Protein AF-0000000074146971 (afdb_homodimer)

InterPro domains:
  IPR018794 Uncharacterised protein family UPF0538 [PF10209] (4-122)
  IPR018794 Uncharacterised protein family UPF0538 [PTHR18444] (2-122)

Radius of gyration: 22.57 Å; Cα contacts (8 Å, |Δi|>4): 444; chains: 2; bounding box: 28×59×54 Å

Structure (mmCIF, N/CA/C/O backbone):
data_AF-0000000074146971-model_v1
#
loop_
_entity.id
_entity.type
_entity.pdbx_description
1 polymer 'Eukaryotic protein'
#
loop_
_atom_site.group_PDB
_atom_site.id
_atom_site.type_symbol
_atom_site.label_atom_id
_atom_site.label_alt_id
_atom_site.label_comp_id
_atom_site.label_asym_id
_atom_site.label_entity_id
_atom_site.label_seq_id
_atom_site.pdbx_PDB_ins_code
_atom_site.Cartn_x
_atom_site.Cartn_y
_atom_site.Cartn_z
_atom_site.occupancy
_atom_site.B_iso_or_equiv
_atom_site.auth_seq_id
_atom_site.auth_comp_id
_atom_site.auth_asym_id
_atom_site.auth_atom_id
_atom_site.pdbx_PDB_model_num
ATOM 1 N N . MET A 1 1 ? -3.676 22.703 -6.586 1 90.38 1 MET A N 1
ATOM 2 C CA . MET A 1 1 ? -4.055 22.812 -5.18 1 90.38 1 MET A CA 1
ATOM 3 C C . MET A 1 1 ? -4.543 21.484 -4.637 1 90.38 1 MET A C 1
ATOM 5 O O . MET A 1 1 ? -5.172 20.703 -5.355 1 90.38 1 MET A O 1
ATOM 9 N N . ALA A 1 2 ? -4.051 21.234 -3.574 1 92.19 2 ALA A N 1
ATOM 10 C CA . ALA A 1 2 ? -4.344 19.906 -3.035 1 92.19 2 ALA A CA 1
ATOM 11 C C . ALA A 1 2 ? -5.016 20 -1.669 1 92.19 2 ALA A C 1
ATOM 13 O O . ALA A 1 2 ? -4.949 21.047 -1.013 1 92.19 2 ALA A O 1
ATOM 14 N N . THR A 1 3 ? -5.867 19.031 -1.328 1 94.5 3 THR A N 1
ATOM 15 C CA . THR A 1 3 ? -6.379 18.812 0.021 1 94.5 3 THR A CA 1
ATOM 16 C C . THR A 1 3 ? -5.48 17.844 0.794 1 94.5 3 THR A C 1
ATOM 18 O O . THR A 1 3 ? -5.109 16.797 0.281 1 94.5 3 THR A O 1
ATOM 21 N N . LEU A 1 4 ? -5.062 18.312 1.922 1 95.56 4 LEU A N 1
ATOM 22 C CA . LEU A 1 4 ? -4.227 17.484 2.779 1 95.56 4 LEU A CA 1
ATOM 23 C C . LEU A 1 4 ? -4.91 17.234 4.117 1 95.56 4 LEU A C 1
ATOM 25 O O . LEU A 1 4 ? -5.59 18.109 4.652 1 95.56 4 LEU A O 1
ATOM 29 N N . THR A 1 5 ? -4.801 16.062 4.672 1 94.12 5 THR A N 1
ATOM 30 C CA . THR A 1 5 ? -5.203 15.727 6.035 1 94.12 5 THR A CA 1
ATOM 31 C C . THR A 1 5 ? -3.98 15.461 6.91 1 94.12 5 THR A C 1
ATOM 33 O O . THR A 1 5 ? -3.117 14.656 6.551 1 94.12 5 THR A O 1
ATOM 36 N N . VAL A 1 6 ? -3.9 16.234 7.949 1 96.81 6 VAL A N 1
ATOM 37 C CA . VAL A 1 6 ? -2.795 16.047 8.883 1 96.81 6 VAL A CA 1
ATOM 38 C C . VAL A 1 6 ? -3.324 15.539 10.227 1 96.81 6 VAL A C 1
ATOM 40 O O . VAL A 1 6 ? -4.102 16.234 10.891 1 96.81 6 VAL A O 1
ATOM 43 N N . ARG A 1 7 ? -2.842 14.367 10.625 1 96.25 7 ARG A N 1
ATOM 44 C CA . ARG A 1 7 ? -3.16 13.797 11.93 1 96.25 7 ARG A CA 1
ATOM 45 C C . ARG A 1 7 ? -2.164 14.266 12.992 1 96.25 7 ARG A C 1
ATOM 47 O O . ARG A 1 7 ? -0.987 13.898 12.945 1 96.25 7 ARG A O 1
ATOM 54 N N . VAL A 1 8 ? -2.723 15.055 13.844 1 97.75 8 VAL A N 1
ATOM 55 C CA . VAL A 1 8 ? -1.883 15.531 14.938 1 97.75 8 VAL A CA 1
ATOM 56 C C . VAL A 1 8 ? -1.924 14.531 16.094 1 97.75 8 VAL A C 1
ATOM 58 O O . VAL A 1 8 ? -2.982 14.289 16.672 1 97.75 8 VAL A O 1
ATOM 61 N N . ILE A 1 9 ? -0.723 14 16.406 1 95.94 9 ILE A N 1
ATOM 62 C CA . ILE A 1 9 ? -0.667 12.898 17.359 1 95.94 9 ILE A CA 1
ATOM 63 C C . ILE A 1 9 ? -0.171 13.414 18.719 1 95.94 9 ILE A C 1
ATOM 65 O O . ILE A 1 9 ? 0.926 13.977 18.812 1 95.94 9 ILE A O 1
ATOM 69 N N . ARG A 1 10 ? -1.058 13.211 19.672 1 95.44 10 ARG A N 1
ATOM 70 C CA . ARG A 1 10 ? -0.742 13.633 21.031 1 95.44 10 ARG A CA 1
ATOM 71 C C . ARG A 1 10 ? -0.087 12.5 21.812 1 95.44 10 ARG A C 1
ATOM 73 O O . ARG A 1 10 ? 0.809 12.742 22.625 1 95.44 10 ARG A O 1
ATOM 80 N N . ASN A 1 11 ? -0.598 11.383 21.625 1 90.75 11 ASN A N 1
ATOM 81 C CA . ASN A 1 11 ? -0.146 10.219 22.375 1 90.75 11 ASN A CA 1
ATOM 82 C C . ASN A 1 11 ? -0.188 8.953 21.531 1 90.75 11 ASN A C 1
ATOM 84 O O . ASN A 1 11 ? -1.252 8.555 21.062 1 90.75 11 ASN A O 1
ATOM 88 N N . PHE A 1 12 ? 1.007 8.344 21.469 1 90.19 12 PHE A N 1
ATOM 89 C CA . PHE A 1 12 ? 1.12 7.16 20.625 1 90.19 12 PHE A CA 1
ATOM 90 C C . PHE A 1 12 ? 0.522 5.941 21.312 1 90.19 12 PHE A C 1
ATOM 92 O O . PHE A 1 12 ? -0.245 5.191 20.703 1 90.19 12 PHE A O 1
ATOM 99 N N . GLU A 1 13 ? 0.845 5.824 22.547 1 84.75 13 GLU A N 1
ATOM 100 C CA . GLU A 1 13 ? 0.437 4.637 23.297 1 84.75 13 GLU A CA 1
ATOM 101 C C . GLU A 1 13 ? -1.081 4.566 23.438 1 84.75 13 GLU A C 1
ATOM 103 O O . GLU A 1 13 ? -1.665 3.48 23.359 1 84.75 13 GLU A O 1
ATOM 108 N N . TYR A 1 14 ? -1.671 5.734 23.547 1 87.06 14 TYR A N 1
ATOM 109 C CA . TYR A 1 14 ? -3.111 5.777 23.766 1 87.06 14 TYR A CA 1
ATOM 110 C C . TYR A 1 14 ? -3.854 6.109 22.484 1 87.06 14 TYR A C 1
ATOM 112 O O . TYR A 1 14 ? -5.086 6.172 22.469 1 87.06 14 TYR A O 1
ATOM 120 N N . ARG A 1 15 ? -3.182 6.41 21.516 1 88.31 15 ARG A N 1
ATOM 121 C CA . ARG A 1 15 ? -3.727 6.691 20.203 1 88.31 15 ARG A CA 1
ATOM 122 C C . ARG A 1 15 ? -4.641 7.91 20.234 1 88.31 15 ARG A C 1
ATOM 124 O O . ARG A 1 15 ? -5.762 7.867 19.719 1 88.31 15 ARG A O 1
ATOM 131 N N . VAL A 1 16 ? -4.121 8.914 20.891 1 91.38 16 VAL A N 1
ATOM 132 C CA . VAL A 1 16 ? -4.875 10.164 20.938 1 91.38 16 VAL A CA 1
ATOM 133 C C . VAL A 1 16 ? -4.398 11.102 19.828 1 91.38 16 VAL A C 1
ATOM 135 O O . VAL A 1 16 ? -3.217 11.445 19.766 1 91.38 16 VAL A O 1
ATOM 138 N N . SER A 1 17 ? -5.312 11.414 18.938 1 94.44 17 SER A N 1
ATOM 139 C CA . SER A 1 17 ? -4.969 12.32 17.859 1 94.44 17 SER A CA 1
ATOM 140 C C . SER A 1 17 ? -6.184 13.117 17.406 1 94.44 17 SER A C 1
ATOM 142 O O . SER A 1 17 ? -7.316 12.82 17.797 1 94.44 17 SER A O 1
ATOM 144 N N . LYS A 1 18 ? -5.922 14.188 16.672 1 95.44 18 LYS A N 1
ATOM 145 C CA . LYS A 1 18 ? -6.938 14.961 15.969 1 95.44 18 LYS A CA 1
ATOM 146 C C . LYS A 1 18 ? -6.48 15.32 14.562 1 95.44 18 LYS A C 1
ATOM 148 O O . LYS A 1 18 ? -5.297 15.594 14.336 1 95.44 18 LYS A O 1
ATOM 153 N N . ASN A 1 19 ? -7.43 15.375 13.688 1 95.38 19 ASN A N 1
ATOM 154 C CA . ASN A 1 19 ? -7.09 15.664 12.297 1 95.38 19 ASN A CA 1
ATOM 155 C C . ASN A 1 19 ? -7.297 17.141 11.969 1 95.38 19 ASN A C 1
ATOM 157 O O . ASN A 1 19 ? -8.273 17.75 12.422 1 95.38 19 ASN A O 1
ATOM 161 N N . LEU A 1 20 ? -6.367 17.672 11.305 1 96.94 20 LEU A N 1
ATOM 162 C CA . LEU A 1 20 ? -6.488 18.953 10.633 1 96.94 20 LEU A CA 1
ATOM 163 C C . LEU A 1 20 ? -6.602 18.766 9.117 1 96.94 20 LEU A C 1
ATOM 165 O O . LEU A 1 20 ? -5.828 18.031 8.523 1 96.94 20 LEU A O 1
ATOM 169 N N . ILE A 1 21 ? -7.629 19.469 8.523 1 96.12 21 ILE A N 1
ATOM 170 C CA . ILE A 1 21 ? -7.793 19.375 7.078 1 96.12 21 ILE A CA 1
ATOM 171 C C . ILE A 1 21 ? -7.449 20.719 6.434 1 96.12 21 ILE A C 1
ATOM 173 O O . ILE A 1 21 ? -7.965 21.766 6.844 1 96.12 21 ILE A O 1
ATOM 177 N N . PHE A 1 22 ? -6.504 20.688 5.512 1 97.19 22 PHE A N 1
ATOM 178 C CA . PHE A 1 22 ? -6.105 21.875 4.766 1 97.19 22 PHE A CA 1
ATOM 179 C C . PHE A 1 22 ? -6.559 21.781 3.314 1 97.19 22 PHE A C 1
ATOM 181 O O . PHE A 1 22 ? -6.254 20.812 2.627 1 97.19 22 PHE A O 1
ATOM 188 N N . HIS A 1 23 ? -7.273 22.812 2.928 1 96.62 23 HIS A N 1
ATOM 189 C CA . HIS A 1 23 ? -7.727 22.875 1.542 1 96.62 23 HIS A CA 1
ATOM 190 C C . HIS A 1 23 ? -6.859 23.812 0.722 1 96.62 23 HIS A C 1
ATOM 192 O O . HIS A 1 23 ? -6.215 24.719 1.276 1 96.62 23 HIS A O 1
ATOM 198 N N . ASN A 1 24 ? -6.773 23.594 -0.552 1 95.56 24 ASN A N 1
ATOM 199 C CA . ASN A 1 24 ? -6.145 24.5 -1.514 1 95.56 24 ASN A CA 1
ATOM 200 C C . ASN A 1 24 ? -4.672 24.734 -1.183 1 95.56 24 ASN A C 1
ATOM 202 O O . ASN A 1 24 ? -4.211 25.875 -1.176 1 95.56 24 ASN A O 1
ATOM 206 N N . VAL A 1 25 ? -4.027 23.719 -0.775 1 97 25 VAL A N 1
ATOM 207 C CA . VAL A 1 25 ? -2.592 23.797 -0.518 1 97 25 VAL A CA 1
ATOM 208 C C . VAL A 1 25 ? -1.825 23.719 -1.835 1 97 25 VAL A C 1
ATOM 210 O O . VAL A 1 25 ? -2.027 22.781 -2.617 1 97 25 VAL A O 1
ATOM 213 N N . ASP A 1 26 ? -1.011 24.719 -2.115 1 97.75 26 ASP A N 1
ATOM 214 C CA . ASP A 1 26 ? -0.129 24.656 -3.277 1 97.75 26 ASP A CA 1
ATOM 215 C C . ASP A 1 26 ? 1.089 23.781 -3 1 97.75 26 ASP A C 1
ATOM 217 O O . ASP A 1 26 ? 2.051 24.219 -2.371 1 97.75 26 ASP A O 1
ATOM 221 N N . LEU A 1 27 ? 1.149 22.609 -3.535 1 95.81 27 LEU A N 1
ATOM 222 C CA . LEU A 1 27 ? 2.18 21.625 -3.225 1 95.81 27 LEU A CA 1
ATOM 223 C C . LEU A 1 27 ? 3.525 22.047 -3.807 1 95.81 27 LEU A C 1
ATOM 225 O O . LEU A 1 27 ? 4.578 21.688 -3.27 1 95.81 27 LEU A O 1
ATOM 229 N N . ALA A 1 28 ? 3.605 22.75 -4.914 1 95.81 28 ALA A N 1
ATOM 230 C CA . ALA A 1 28 ? 4.832 23.125 -5.609 1 95.81 28 ALA A CA 1
ATOM 231 C C . ALA A 1 28 ? 5.578 24.219 -4.848 1 95.81 28 ALA A C 1
ATOM 233 O O . ALA A 1 28 ? 6.805 24.297 -4.906 1 95.81 28 ALA A O 1
ATOM 234 N N . THR A 1 29 ? 4.867 24.969 -4.082 1 97.62 29 THR A N 1
ATOM 235 C CA . THR A 1 29 ? 5.504 26.125 -3.459 1 97.62 29 THR A CA 1
ATOM 236 C C . THR A 1 29 ? 5.5 25.984 -1.938 1 97.62 29 THR A C 1
ATOM 238 O O . THR A 1 29 ? 6.379 26.531 -1.261 1 97.62 29 THR A O 1
ATOM 241 N N . THR A 1 30 ? 4.535 25.328 -1.32 1 97.88 30 THR A N 1
ATOM 242 C CA . THR A 1 30 ? 4.48 25.156 0.129 1 97.88 30 THR A CA 1
ATOM 243 C C . THR A 1 30 ? 5.59 24.234 0.614 1 97.88 30 THR A C 1
ATOM 245 O O . THR A 1 30 ? 5.773 23.141 0.075 1 97.88 30 THR A O 1
ATOM 248 N N . THR A 1 31 ? 6.344 24.688 1.616 1 98.25 31 THR A N 1
ATOM 249 C CA . THR A 1 31 ? 7.438 23.891 2.154 1 98.25 31 THR A CA 1
ATOM 250 C C . THR A 1 31 ? 6.977 23.078 3.367 1 98.25 31 THR A C 1
ATOM 252 O O . THR A 1 31 ? 5.906 23.344 3.922 1 98.25 31 THR A O 1
ATOM 255 N N . VAL A 1 32 ? 7.82 22.125 3.736 1 98.5 32 VAL A N 1
ATOM 256 C CA . VAL A 1 32 ? 7.574 21.312 4.922 1 98.5 32 VAL A CA 1
ATOM 257 C C . VAL A 1 32 ? 7.465 22.203 6.152 1 98.5 32 VAL A C 1
ATOM 259 O O . VAL A 1 32 ? 6.547 22.062 6.961 1 98.5 32 VAL A O 1
ATOM 262 N N . GLY A 1 33 ? 8.367 23.141 6.191 1 98.56 33 GLY A N 1
ATOM 263 C CA . GLY A 1 33 ? 8.32 24.078 7.309 1 98.56 33 GLY A CA 1
ATOM 264 C C . GLY A 1 33 ? 7.039 24.891 7.355 1 98.56 33 GLY A C 1
ATOM 265 O O . GLY A 1 33 ? 6.48 25.109 8.43 1 98.56 33 GLY A O 1
ATOM 266 N N . GLN A 1 34 ? 6.648 25.328 6.234 1 98.56 34 GLN A N 1
ATOM 267 C CA . GLN A 1 34 ? 5.426 26.125 6.176 1 98.56 34 GLN A CA 1
ATOM 268 C C . GLN A 1 34 ? 4.215 25.297 6.602 1 98.56 34 GLN A C 1
ATOM 270 O O . GLN A 1 34 ? 3.307 25.812 7.258 1 98.56 34 GLN A O 1
ATOM 275 N N . LEU A 1 35 ? 4.172 24.031 6.215 1 98.56 35 LEU A N 1
ATOM 276 C CA . LEU A 1 35 ? 3.07 23.172 6.637 1 98.56 35 LEU A CA 1
ATOM 277 C C . LEU A 1 35 ? 3.057 23.016 8.156 1 98.56 35 LEU A C 1
ATOM 279 O O . LEU A 1 35 ? 1.992 23.047 8.773 1 98.56 35 LEU A O 1
ATOM 283 N N . LYS A 1 36 ? 4.18 22.906 8.727 1 98.44 36 LYS A N 1
ATOM 284 C CA . LYS A 1 36 ? 4.25 22.844 10.18 1 98.44 36 LYS A CA 1
ATOM 285 C C . LYS A 1 36 ? 3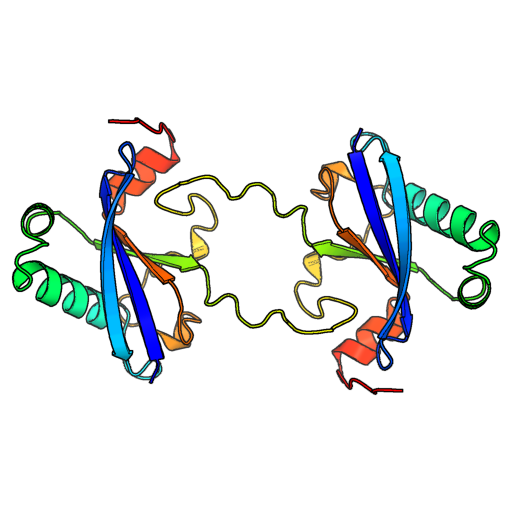.674 24.094 10.812 1 98.44 36 LYS A C 1
ATOM 287 O O . LYS A 1 36 ? 2.92 24.031 11.789 1 98.44 36 LYS A O 1
ATOM 292 N N . GLU A 1 37 ? 4.016 25.188 10.266 1 98.44 3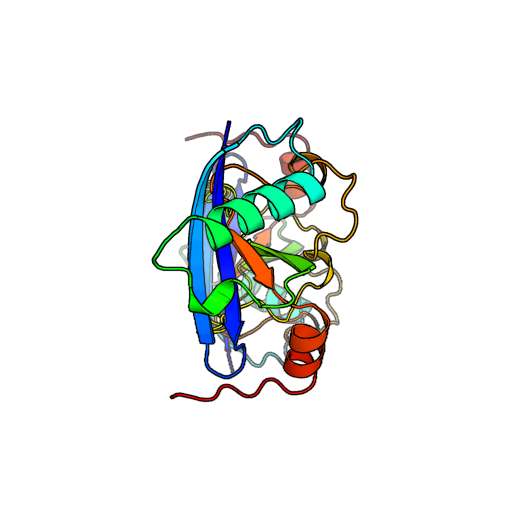7 GLU A N 1
ATOM 293 C CA . GLU A 1 37 ? 3.51 26.469 10.773 1 98.44 37 GLU A CA 1
ATOM 294 C C . GLU A 1 37 ? 1.992 26.547 10.641 1 98.44 37 GLU A C 1
ATOM 296 O O . GLU A 1 37 ? 1.31 27.016 11.547 1 98.44 37 GLU A O 1
ATOM 301 N N . MET A 1 38 ? 1.56 26.109 9.508 1 98.25 38 MET A N 1
ATOM 302 C CA . MET A 1 38 ? 0.115 26.078 9.297 1 98.25 38 MET A CA 1
ATOM 303 C C . MET A 1 38 ? -0.575 25.234 10.359 1 98.25 38 MET A C 1
ATOM 305 O O . MET A 1 38 ? -1.616 25.625 10.891 1 98.25 38 MET A O 1
ATOM 309 N N . CYS A 1 39 ? -0.023 24.125 10.656 1 98.38 39 CYS A N 1
ATOM 310 C CA . CYS A 1 39 ? -0.574 23.266 11.688 1 98.38 39 CYS A CA 1
ATOM 311 C C . CYS A 1 39 ? -0.584 23.969 13.039 1 98.38 39 CYS A C 1
ATOM 313 O O . CYS A 1 39 ? -1.604 23.984 13.734 1 98.38 39 CYS A O 1
ATOM 315 N N . GLN A 1 40 ? 0.497 24.516 13.352 1 98.06 40 GLN A N 1
ATOM 316 C CA . GLN A 1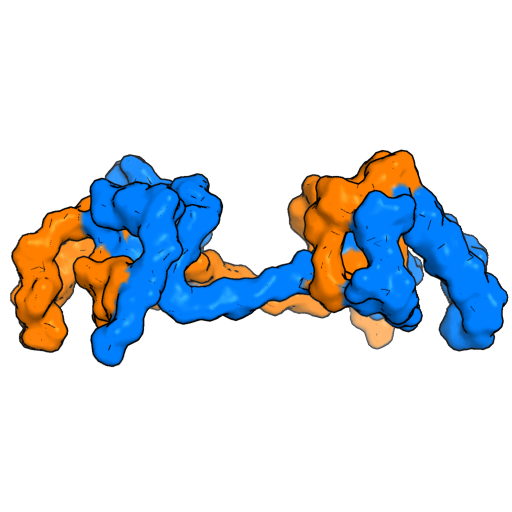 40 ? 0.612 25.188 14.641 1 98.06 40 GLN A CA 1
ATOM 317 C C . GLN A 1 40 ? -0.395 26.328 14.773 1 98.06 40 GLN A C 1
ATOM 319 O O . GLN A 1 40 ? -1.001 26.5 15.828 1 98.06 40 GLN A O 1
ATOM 324 N N . GLU A 1 41 ? -0.48 27.062 13.727 1 98.06 41 GLU A N 1
ATOM 325 C CA . GLU A 1 41 ? -1.445 28.156 13.742 1 98.06 41 GLU A CA 1
ATOM 326 C C . GLU A 1 41 ? -2.861 27.641 13.992 1 98.06 41 GLU A C 1
ATOM 328 O O . GLU A 1 41 ? -3.602 28.219 14.797 1 98.06 41 GLU A O 1
ATOM 333 N N . ARG A 1 42 ? -3.215 26.594 13.305 1 97.62 42 ARG A N 1
ATOM 334 C CA . ARG A 1 42 ? -4.543 26.016 13.469 1 97.62 42 ARG A CA 1
ATOM 335 C C . ARG A 1 42 ? -4.719 25.453 14.875 1 97.62 42 ARG A C 1
ATOM 337 O O . ARG A 1 42 ? -5.785 25.609 15.484 1 97.62 42 ARG A O 1
ATOM 344 N N . ILE A 1 43 ? -3.74 24.875 15.359 1 97.81 43 ILE A N 1
ATOM 345 C CA . ILE A 1 43 ? -3.785 24.297 16.703 1 97.81 43 ILE A CA 1
ATOM 346 C C . ILE A 1 43 ? -4.031 25.391 17.734 1 97.81 43 ILE A C 1
ATOM 348 O O . ILE A 1 43 ? -4.84 25.219 18.656 1 97.81 43 ILE A O 1
ATOM 352 N N . GLN A 1 44 ? -3.396 26.5 17.531 1 97.19 44 GLN A N 1
ATOM 353 C CA . GLN A 1 44 ? -3.527 27.609 18.484 1 97.19 44 GLN A CA 1
ATOM 354 C C . GLN A 1 44 ? -4.902 28.266 18.375 1 97.19 44 GLN A C 1
ATOM 356 O O . GLN A 1 44 ? -5.453 28.719 19.375 1 97.19 44 GLN A O 1
ATOM 361 N N . LYS A 1 45 ? -5.473 28.203 17.219 1 96.38 45 LYS A N 1
ATOM 362 C CA . LYS A 1 45 ? -6.688 28.969 16.969 1 96.38 45 LYS A CA 1
ATOM 363 C C . LYS A 1 45 ? -7.934 28.125 17.203 1 96.38 45 LYS A C 1
ATOM 365 O O . LYS A 1 45 ? -8.969 28.641 17.641 1 96.38 45 LYS A O 1
ATOM 370 N N . GLU A 1 46 ? -7.855 26.891 16.969 1 95.44 46 GLU A N 1
ATOM 371 C CA . GLU A 1 46 ? -9.039 26.031 17 1 95.44 46 GLU A CA 1
ATOM 372 C C . GLU A 1 46 ? -9.367 25.625 18.438 1 95.44 46 GLU A C 1
ATOM 374 O O . GLU A 1 46 ? -8.523 25.062 19.141 1 95.44 46 GLU A O 1
ATOM 379 N N . PRO A 1 47 ? -10.602 25.859 18.797 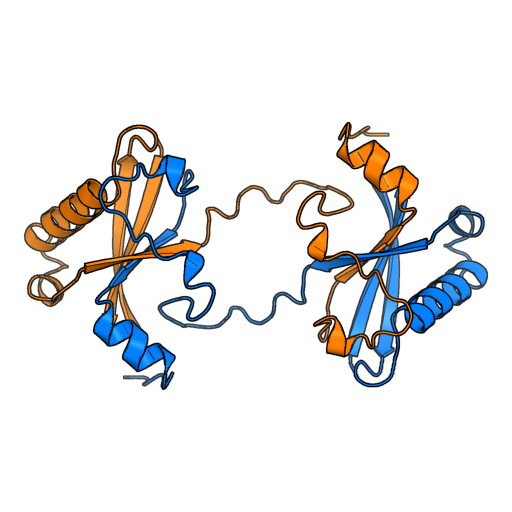1 94.19 47 PRO A N 1
ATOM 380 C CA . PRO A 1 47 ? -11.016 25.547 20.172 1 94.19 47 PRO A CA 1
ATOM 381 C C . PRO A 1 47 ? -10.883 24.062 20.5 1 94.19 47 PRO A C 1
ATOM 383 O O . PRO A 1 47 ? -10.57 23.703 21.641 1 94.19 47 PRO A O 1
ATOM 386 N N . GLY A 1 48 ? -11.062 23.203 19.578 1 93.31 48 GLY A N 1
ATOM 387 C CA . GLY A 1 48 ? -11.008 21.781 19.812 1 93.31 48 GLY A CA 1
ATOM 388 C C . GLY A 1 48 ? -9.586 21.25 19.953 1 93.31 48 GLY A C 1
ATOM 389 O O . GLY A 1 48 ? -9.383 20.078 20.281 1 93.31 48 GLY A O 1
ATOM 390 N N . MET A 1 49 ? -8.648 22.203 19.859 1 95.75 49 MET A N 1
ATOM 391 C CA . MET A 1 49 ? -7.258 21.766 19.859 1 95.75 49 MET A CA 1
ATOM 392 C C . MET A 1 49 ? -6.543 22.219 21.125 1 95.75 49 MET A C 1
ATOM 394 O O . MET A 1 49 ? -5.312 22.297 21.156 1 95.75 49 MET A O 1
ATOM 398 N N . LYS A 1 50 ? -7.223 22.438 22.156 1 95.38 50 LYS A N 1
ATOM 399 C CA . LYS A 1 50 ? -6.652 22.984 23.391 1 95.38 50 LYS A CA 1
ATOM 400 C C . LYS A 1 50 ? -5.598 22.031 23.969 1 95.38 50 LYS A C 1
ATOM 402 O O . LYS A 1 50 ? -4.531 22.469 24.391 1 95.38 50 LYS A O 1
ATOM 407 N N . LEU A 1 51 ? -5.852 20.812 23.938 1 94.25 51 LEU A N 1
ATOM 408 C CA . LEU A 1 51 ? -4.965 19.812 24.531 1 94.25 51 LEU A CA 1
ATOM 409 C C . LEU A 1 51 ? -3.691 19.656 23.703 1 94.25 51 LEU A C 1
ATOM 411 O O . LEU A 1 51 ? -2.719 19.047 24.156 1 94.25 51 LEU A O 1
ATOM 415 N N . TYR A 1 52 ? -3.658 20.297 22.625 1 97.25 52 TYR A N 1
ATOM 416 C CA . TYR A 1 52 ? -2.545 20.094 21.703 1 97.25 52 TYR A CA 1
ATOM 417 C C . TYR A 1 52 ? -1.661 21.328 21.641 1 97.25 52 TYR A C 1
ATOM 419 O O . TYR A 1 52 ? -0.584 21.312 21.047 1 97.25 52 TYR A O 1
ATOM 427 N N . ARG A 1 53 ? -2.053 22.406 22.219 1 96.44 53 ARG A N 1
ATOM 428 C CA . ARG A 1 53 ? -1.434 23.719 22.047 1 96.44 53 ARG A CA 1
ATOM 429 C C . ARG A 1 53 ? -0.012 23.734 22.594 1 96.44 53 ARG A C 1
ATOM 431 O O . ARG A 1 53 ? 0.867 24.406 22.047 1 96.44 53 ARG A O 1
ATOM 438 N N . ASN A 1 54 ? 0.195 22.969 23.609 1 95.38 54 ASN A N 1
ATOM 439 C CA . ASN A 1 54 ? 1.504 23.047 24.25 1 95.38 54 ASN A CA 1
ATOM 440 C C . ASN A 1 54 ? 2.338 21.797 24 1 95.38 54 ASN A C 1
ATOM 442 O O . ASN A 1 54 ? 3.348 21.578 24.656 1 95.38 54 ASN A O 1
ATOM 446 N N . LEU A 1 55 ? 1.999 21.078 23.062 1 96.12 55 LEU A N 1
ATOM 447 C CA . LEU A 1 55 ? 2.77 19.891 22.734 1 96.12 55 LEU A CA 1
ATOM 448 C C . LEU A 1 55 ? 4 20.25 21.906 1 96.12 55 LEU A C 1
ATOM 450 O O . LEU A 1 55 ? 3.949 21.172 21.078 1 96.12 55 LEU A O 1
ATOM 454 N N . PRO A 1 56 ? 5.078 19.578 22.203 1 96.88 56 PRO A N 1
ATOM 455 C CA . PRO A 1 56 ? 6.297 19.828 21.438 1 96.88 56 PRO A CA 1
ATOM 456 C C . PRO A 1 56 ? 6.293 19.125 20.078 1 96.88 56 PRO A C 1
ATOM 458 O O . PRO A 1 56 ? 7.18 18.312 19.797 1 96.88 56 PRO A O 1
ATOM 461 N N . LEU A 1 57 ? 5.449 19.469 19.188 1 97.94 57 LEU A N 1
ATOM 462 C CA . LEU A 1 57 ? 5.344 18.891 17.859 1 97.94 57 LEU A CA 1
ATOM 463 C C . LEU A 1 57 ? 6.438 19.422 16.938 1 97.94 57 LEU A C 1
ATOM 465 O O . LEU A 1 57 ? 6.703 20.625 16.938 1 97.94 57 LEU A O 1
ATOM 469 N N . ASP A 1 58 ? 7.059 18.422 16.219 1 97.88 58 ASP A N 1
ATOM 470 C CA . ASP A 1 58 ? 8.211 18.922 15.477 1 97.88 58 ASP A CA 1
ATOM 471 C C . ASP A 1 58 ? 8.422 18.125 14.188 1 97.88 58 ASP A C 1
ATOM 473 O O . ASP A 1 58 ? 9.32 18.438 13.406 1 97.88 58 ASP A O 1
ATOM 477 N N . THR A 1 59 ? 7.613 17.094 13.93 1 98.06 59 THR A N 1
ATOM 478 C CA . THR A 1 59 ? 7.949 16.188 12.836 1 98.06 59 THR A CA 1
ATOM 479 C C . THR A 1 59 ? 6.703 15.812 12.039 1 98.06 59 THR A C 1
ATOM 481 O O . THR A 1 59 ? 5.648 15.539 12.617 1 98.06 59 THR A O 1
ATOM 484 N N . LEU A 1 60 ? 6.785 15.898 10.727 1 98.06 60 LEU A N 1
ATOM 485 C CA . LEU A 1 60 ? 5.762 15.398 9.82 1 98.06 60 LEU A CA 1
ATOM 486 C C . LEU A 1 60 ? 6.203 14.086 9.172 1 98.06 60 LEU A C 1
ATOM 488 O O . LEU A 1 60 ? 7.379 13.922 8.836 1 98.06 60 LEU A O 1
ATOM 492 N N . LYS A 1 61 ? 5.258 13.172 9.047 1 94.75 61 LYS A N 1
ATOM 493 C CA . LYS A 1 61 ? 5.492 11.898 8.367 1 94.75 61 LYS A CA 1
ATOM 494 C C . LYS A 1 61 ? 4.312 11.523 7.48 1 94.75 61 LYS A C 1
ATOM 496 O O . LYS A 1 61 ? 3.154 11.68 7.875 1 94.75 61 LYS A O 1
ATOM 501 N N . ILE A 1 62 ? 4.629 11.117 6.293 1 91.44 62 ILE A N 1
ATOM 502 C CA . ILE A 1 62 ? 3.557 10.656 5.418 1 91.44 62 ILE A CA 1
ATOM 503 C C . ILE A 1 62 ? 2.936 9.383 5.992 1 91.44 62 ILE A C 1
ATOM 505 O O . ILE A 1 62 ? 3.65 8.492 6.449 1 91.44 62 ILE A O 1
ATOM 509 N N . TYR A 1 63 ? 1.688 9.43 6.223 1 83.56 63 TYR A N 1
ATOM 510 C CA . TYR A 1 63 ? 0.967 8.25 6.688 1 83.56 63 TYR A CA 1
ATOM 511 C C . TYR A 1 63 ? 0.553 7.371 5.516 1 83.56 63 TYR A C 1
ATOM 513 O O . TYR A 1 63 ? 0.919 6.195 5.453 1 83.56 63 TYR A O 1
ATOM 521 N N . VAL A 1 64 ? -0.299 7.895 4.801 1 68.56 64 VAL A N 1
ATOM 522 C CA . VAL A 1 64 ? -0.707 7.18 3.596 1 68.56 64 VAL A CA 1
ATOM 523 C C . VAL A 1 64 ? -0.476 8.062 2.369 1 68.56 64 VAL A C 1
ATOM 525 O O . VAL A 1 64 ? -0.799 9.25 2.381 1 68.56 64 VAL A O 1
ATOM 528 N N . LYS A 1 65 ? 0.492 7.711 1.574 1 54.84 65 LYS A N 1
ATOM 529 C CA . LYS A 1 65 ? 0.574 8.422 0.301 1 54.84 65 LYS A CA 1
ATOM 530 C C . LYS A 1 65 ? -0.724 8.281 -0.49 1 54.84 65 LYS A C 1
ATOM 532 O O . LYS A 1 65 ? -1.383 7.246 -0.434 1 54.84 65 LYS A O 1
ATOM 537 N N . ALA A 1 66 ? -1.407 9.617 -0.485 1 46.97 66 ALA A N 1
ATOM 538 C CA . ALA A 1 66 ? -2.574 9.453 -1.348 1 46.97 66 ALA A CA 1
ATOM 539 C C . ALA A 1 66 ? -2.424 8.234 -2.252 1 46.97 66 ALA A C 1
ATOM 541 O O . ALA A 1 66 ? -1.387 8.062 -2.896 1 46.97 66 ALA A O 1
ATOM 542 N N . GLN A 1 67 ? -2.674 7.191 -1.483 1 44.28 67 GLN A N 1
ATOM 543 C CA . GLN A 1 67 ? -2.623 6.012 -2.34 1 44.28 67 GLN A CA 1
ATOM 544 C C . GLN A 1 67 ? -2.799 6.391 -3.809 1 44.28 67 GLN A C 1
ATOM 546 O O . GLN A 1 67 ? -3.738 7.109 -4.16 1 44.28 67 GLN A O 1
ATOM 551 N N . HIS A 1 68 ? -1.912 7.258 -4.25 1 37.5 68 HIS A N 1
ATOM 552 C CA . HIS A 1 68 ? -2.137 7.078 -5.68 1 37.5 68 HIS A CA 1
ATOM 553 C C . HIS A 1 68 ? -3.131 5.953 -5.945 1 37.5 68 HIS A C 1
ATOM 555 O O . HIS A 1 68 ? -3.254 5.023 -5.145 1 37.5 68 HIS A O 1
ATOM 561 N N . ASN A 1 69 ? -3.967 6.242 -7.09 1 34 69 ASN A N 1
ATOM 562 C CA . ASN A 1 69 ? -4.703 5.305 -7.93 1 34 69 ASN A CA 1
ATOM 563 C C . ASN A 1 69 ? -4.41 3.857 -7.547 1 34 69 ASN A C 1
ATOM 565 O O . ASN A 1 69 ? -3.254 3.494 -7.312 1 34 69 ASN A O 1
ATOM 569 N N . LYS A 1 70 ? -5.434 3.047 -6.926 1 35.88 70 LYS A N 1
ATOM 570 C CA . LYS A 1 70 ? -5.914 1.913 -7.711 1 35.88 70 LYS A CA 1
ATOM 571 C C . LYS A 1 70 ? -5.086 1.73 -8.977 1 35.88 70 LYS A C 1
ATOM 573 O O . LYS A 1 70 ? -5.266 2.465 -9.953 1 35.88 70 LYS A O 1
ATOM 578 N N . THR A 1 71 ? -3.936 2.27 -8.719 1 36.94 71 THR A N 1
ATOM 579 C CA . THR A 1 71 ? -3.34 1.888 -9.992 1 36.94 71 THR A CA 1
ATOM 580 C C . THR A 1 71 ? -4.242 0.908 -10.734 1 36.94 71 THR A C 1
ATOM 582 O O . THR A 1 71 ? -4.535 -0.18 -10.234 1 36.94 71 THR A O 1
ATOM 585 N N . MET A 1 72 ? -5.23 1.531 -11.219 1 38.28 72 MET A N 1
ATOM 586 C CA . MET A 1 72 ? -6.07 0.864 -12.203 1 38.28 72 MET A CA 1
ATOM 587 C C . MET A 1 72 ? -5.516 -0.514 -12.555 1 38.28 72 MET A C 1
ATOM 589 O O . MET A 1 72 ? -4.359 -0.814 -12.25 1 38.28 72 MET A O 1
ATOM 593 N N . ASN A 1 73 ? -6.113 -0.95 -13.594 1 47.09 73 ASN A N 1
ATOM 594 C CA . ASN A 1 73 ? -6.324 -2.232 -14.258 1 47.09 73 ASN A CA 1
ATOM 595 C C . ASN A 1 73 ? -5 -2.908 -14.602 1 47.09 73 ASN A C 1
ATOM 597 O O . ASN A 1 73 ? -4.918 -3.668 -15.57 1 47.09 73 ASN A O 1
ATOM 601 N N . LEU A 1 74 ? -3.848 -2.332 -14.125 1 58.22 74 LEU A N 1
ATOM 602 C CA . LEU A 1 74 ? -2.785 -3.004 -14.867 1 58.22 74 LEU A CA 1
ATOM 603 C C . LEU A 1 74 ? -2.65 -4.457 -14.422 1 58.22 74 LEU A C 1
ATOM 605 O O . LEU A 1 74 ? -2.965 -4.793 -13.281 1 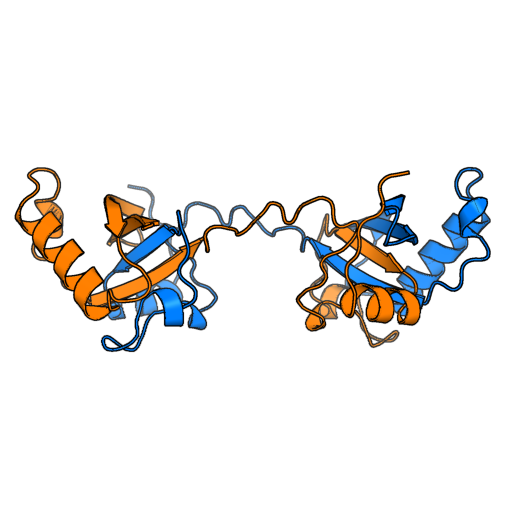58.22 74 LEU A O 1
ATOM 609 N N . ILE A 1 75 ? -2.834 -5.148 -15.219 1 77.94 75 ILE A N 1
ATOM 610 C CA . ILE A 1 75 ? -2.674 -6.594 -15.086 1 77.94 75 ILE A CA 1
ATOM 611 C C . ILE A 1 75 ? -1.423 -6.895 -14.266 1 77.94 75 ILE A C 1
ATOM 613 O O . ILE A 1 75 ? -1.312 -7.969 -13.664 1 77.94 75 ILE A O 1
ATOM 617 N N . ILE A 1 76 ? -0.595 -5.746 -13.961 1 85 76 ILE A N 1
ATOM 618 C CA . ILE A 1 76 ? 0.655 -5.918 -13.227 1 85 76 ILE A CA 1
ATOM 619 C C . ILE A 1 76 ? 1.172 -4.555 -12.766 1 85 76 ILE A C 1
ATOM 621 O O . ILE A 1 76 ? 0.914 -3.535 -13.406 1 85 76 ILE A O 1
ATOM 625 N N . ASN A 1 77 ? 1.784 -4.535 -11.586 1 78 77 ASN A N 1
ATOM 626 C CA . ASN A 1 77 ? 2.484 -3.342 -11.125 1 78 77 ASN A CA 1
ATOM 627 C C . ASN A 1 77 ? 3.732 -3.064 -11.953 1 78 77 ASN A C 1
ATOM 629 O O . ASN A 1 77 ? 4.621 -3.912 -12.047 1 78 77 ASN A O 1
ATOM 633 N N . LEU A 1 78 ? 3.793 -1.971 -12.602 1 79.81 78 LEU A N 1
ATOM 634 C CA . LEU A 1 78 ? 4.91 -1.648 -13.484 1 79.81 78 LEU A CA 1
ATOM 635 C C . LEU A 1 78 ? 6.051 -1.006 -12.703 1 79.81 78 LEU A C 1
ATOM 637 O O . LEU A 1 78 ? 7.141 -0.801 -13.242 1 79.81 78 LEU A O 1
ATOM 641 N N . ASP A 1 79 ? 5.734 -0.754 -11.469 1 75.94 79 ASP A N 1
ATOM 642 C CA . ASP A 1 79 ? 6.75 -0.185 -10.586 1 75.94 79 ASP A CA 1
ATOM 643 C C . ASP A 1 79 ? 7.305 -1.241 -9.633 1 75.94 79 ASP A C 1
ATOM 645 O O . ASP A 1 79 ? 6.914 -2.41 -9.703 1 75.94 79 ASP A O 1
ATOM 649 N N . HIS A 1 80 ? 8.438 -0.92 -8.922 1 78.81 80 HIS A N 1
ATOM 650 C CA . HIS A 1 80 ? 9.008 -1.781 -7.887 1 78.81 80 HIS A CA 1
ATOM 651 C C . HIS A 1 80 ? 9.625 -3.035 -8.5 1 78.81 80 HIS A C 1
ATOM 653 O O . HIS A 1 80 ? 9.297 -4.152 -8.094 1 78.81 80 HIS A O 1
ATOM 659 N N . ASP A 1 81 ? 10.414 -2.896 -9.445 1 86.5 81 ASP A N 1
ATOM 660 C CA . ASP A 1 81 ? 11.086 -4.035 -10.07 1 86.5 81 ASP A CA 1
ATOM 661 C C . ASP A 1 81 ? 11.797 -4.891 -9.023 1 86.5 81 ASP A C 1
ATOM 663 O O . ASP A 1 81 ? 12.141 -6.043 -9.289 1 86.5 81 ASP A O 1
ATOM 667 N N . GLU A 1 82 ? 11.938 -4.289 -7.805 1 86.81 82 GLU A N 1
ATOM 668 C CA . GLU A 1 82 ? 12.578 -5.051 -6.738 1 86.81 82 GLU A CA 1
ATOM 669 C C . GLU A 1 82 ? 11.672 -6.168 -6.23 1 86.81 82 GLU A C 1
ATOM 671 O O . GLU A 1 82 ? 12.117 -7.059 -5.508 1 86.81 82 GLU A O 1
ATOM 676 N N . TRP A 1 83 ? 10.375 -6.137 -6.652 1 88.31 83 TRP A N 1
ATOM 677 C CA . TRP A 1 83 ? 9.43 -7.176 -6.27 1 88.31 83 TRP A CA 1
ATOM 678 C C . TRP A 1 83 ? 9.531 -8.375 -7.203 1 88.31 83 TRP A C 1
ATOM 680 O O . TRP A 1 83 ? 8.875 -9.398 -6.984 1 88.31 83 TRP A O 1
ATOM 690 N N . ILE A 1 84 ? 10.352 -8.32 -8.273 1 95 84 ILE A N 1
ATOM 691 C CA . ILE A 1 84 ? 10.609 -9.461 -9.141 1 95 84 ILE A CA 1
ATOM 692 C C . ILE A 1 84 ? 11.469 -10.484 -8.406 1 95 84 ILE A C 1
ATOM 694 O O . ILE A 1 84 ? 12.477 -10.141 -7.793 1 95 84 ILE A O 1
ATOM 698 N N . LEU A 1 85 ? 10.969 -11.68 -8.398 1 96.31 85 LEU A N 1
ATOM 699 C CA . LEU A 1 85 ? 11.711 -12.766 -7.789 1 96.31 85 LEU A CA 1
ATOM 700 C C . LEU A 1 85 ? 12.781 -13.305 -8.742 1 96.31 85 LEU A C 1
ATOM 702 O O . LEU A 1 85 ? 12.484 -14.141 -9.602 1 96.31 85 LEU A O 1
ATOM 706 N N . SER A 1 86 ? 14.07 -13.031 -8.516 1 92.75 86 SER A N 1
ATOM 707 C CA . SER A 1 86 ? 15.102 -13.188 -9.531 1 92.75 86 SER A CA 1
ATOM 708 C C . SER A 1 86 ? 15.898 -14.477 -9.32 1 92.75 86 SER A C 1
ATOM 710 O O . SER A 1 86 ? 16.531 -14.977 -10.25 1 92.75 86 SER A O 1
ATOM 712 N N . ASP A 1 87 ? 15.859 -14.977 -8.094 1 96.44 87 ASP A N 1
ATOM 713 C CA . ASP A 1 87 ? 16.672 -16.156 -7.824 1 96.44 87 ASP A CA 1
ATOM 714 C C . ASP A 1 87 ? 15.789 -17.375 -7.547 1 96.44 87 ASP A C 1
ATOM 716 O O . ASP A 1 87 ? 15.102 -17.422 -6.523 1 96.44 87 ASP A O 1
ATOM 720 N N . ASP A 1 88 ? 15.914 -18.391 -8.43 1 97.19 88 ASP A N 1
ATOM 721 C CA . ASP A 1 88 ? 15.086 -19.594 -8.352 1 97.19 88 ASP A CA 1
ATOM 722 C C . ASP A 1 88 ? 15.391 -20.406 -7.086 1 97.19 88 ASP A C 1
ATOM 724 O O . ASP A 1 88 ? 14.602 -21.25 -6.676 1 97.19 88 ASP A O 1
ATOM 728 N N . LYS A 1 89 ? 16.562 -20.125 -6.469 1 97.56 89 LYS A N 1
ATOM 729 C CA . LYS A 1 89 ? 16.984 -20.906 -5.309 1 97.56 89 LYS A CA 1
ATOM 730 C C . LYS A 1 89 ? 16.422 -20.312 -4.016 1 97.56 89 LYS A C 1
ATOM 732 O O . LYS A 1 89 ? 16.422 -20.984 -2.979 1 97.56 89 LYS A O 1
ATOM 737 N N . ASP A 1 90 ? 15.961 -19.078 -4.023 1 96.75 90 ASP A N 1
ATOM 738 C CA . ASP A 1 90 ? 15.422 -18.438 -2.83 1 96.75 90 ASP A CA 1
ATOM 739 C C . ASP A 1 90 ? 14.102 -19.078 -2.414 1 96.75 90 ASP A C 1
ATOM 741 O O . ASP A 1 90 ? 13.289 -19.438 -3.264 1 96.75 90 ASP A O 1
ATOM 745 N N . THR A 1 91 ? 13.938 -19.203 -1.087 1 97.56 91 THR A N 1
ATOM 746 C CA . THR A 1 91 ? 12.633 -19.625 -0.589 1 97.56 91 THR A CA 1
ATOM 747 C C . THR A 1 91 ? 11.633 -18.469 -0.668 1 97.56 91 THR A C 1
ATOM 749 O O . THR A 1 91 ? 12.023 -17.312 -0.737 1 97.56 91 THR A O 1
ATOM 752 N N . LEU A 1 92 ? 10.352 -18.844 -0.644 1 97 92 LEU A N 1
ATOM 753 C CA . LEU A 1 92 ? 9.305 -17.828 -0.709 1 97 92 LEU A CA 1
ATOM 754 C C . LEU A 1 92 ? 9.328 -16.938 0.532 1 97 92 LEU A C 1
ATOM 756 O O . LEU A 1 92 ? 9.094 -15.734 0.443 1 97 92 LEU A O 1
ATOM 760 N N . ALA A 1 93 ? 9.641 -17.531 1.717 1 93.38 93 ALA A N 1
ATOM 761 C CA . ALA A 1 93 ? 9.781 -16.75 2.949 1 93.38 93 ALA A CA 1
ATOM 762 C C . ALA A 1 93 ? 10.922 -15.742 2.838 1 93.38 93 ALA A C 1
ATOM 764 O O . ALA A 1 93 ? 10.797 -14.602 3.287 1 93.38 93 ALA A O 1
ATOM 765 N N . PHE A 1 94 ? 12.008 -16.172 2.207 1 92.94 94 PHE A N 1
ATOM 766 C CA . PHE A 1 94 ? 13.148 -15.289 2.006 1 92.94 94 PHE A CA 1
ATOM 767 C C . PHE A 1 94 ? 12.758 -14.086 1.156 1 92.94 94 PHE A C 1
ATOM 769 O O . PHE A 1 94 ? 13.273 -12.984 1.357 1 92.94 94 PHE A O 1
ATOM 776 N N . CYS A 1 95 ? 11.82 -14.289 0.266 1 93.25 95 CYS A N 1
ATOM 777 C CA . CYS A 1 95 ? 11.359 -13.234 -0.636 1 93.25 95 CYS A CA 1
ATOM 778 C C . CYS A 1 95 ? 10.234 -12.422 0 1 93.25 95 CYS A C 1
ATOM 780 O O . CYS A 1 95 ? 9.562 -11.648 -0.68 1 93.25 95 CYS A O 1
ATOM 782 N N . ASP A 1 96 ? 9.914 -12.578 1.234 1 88.88 96 ASP A N 1
ATOM 783 C CA . ASP A 1 96 ? 8.914 -11.836 2.002 1 88.88 96 ASP A CA 1
ATOM 784 C C . ASP A 1 96 ? 7.504 -12.164 1.519 1 88.88 96 ASP A C 1
ATOM 786 O O . ASP A 1 96 ? 6.625 -11.297 1.529 1 88.88 96 ASP A O 1
ATOM 790 N N . ILE A 1 97 ? 7.359 -13.336 0.924 1 92.38 97 ILE A N 1
ATOM 791 C CA . ILE A 1 97 ? 6.02 -13.789 0.557 1 92.38 97 ILE A CA 1
ATOM 792 C C . ILE A 1 97 ? 5.297 -14.312 1.793 1 92.38 97 ILE A C 1
ATOM 794 O O . ILE A 1 97 ? 5.883 -15.031 2.604 1 92.38 97 ILE A O 1
ATOM 798 N N . GLU A 1 98 ? 4.074 -13.828 2.002 1 89.25 98 GLU A N 1
ATOM 799 C CA . GLU A 1 98 ? 3.266 -14.203 3.158 1 89.25 98 GLU A CA 1
ATOM 800 C C . GLU A 1 98 ? 1.95 -14.852 2.729 1 89.25 98 GLU A C 1
ATOM 802 O O . GLU A 1 98 ? 1.665 -14.953 1.533 1 89.25 98 GLU A O 1
ATOM 807 N N . HIS A 1 99 ? 1.214 -15.234 3.738 1 88.12 99 HIS A N 1
ATOM 808 C CA . HIS A 1 99 ? -0.104 -15.812 3.504 1 88.12 99 HIS A CA 1
ATOM 809 C C . HIS A 1 99 ? -0.998 -14.844 2.727 1 88.12 99 HIS A C 1
ATOM 811 O O . HIS A 1 99 ? -1.023 -13.648 3.014 1 88.12 99 HIS A O 1
ATOM 817 N N . GLU A 1 100 ? -1.587 -15.266 1.645 1 87.44 100 GLU A N 1
ATOM 818 C CA . GLU A 1 100 ? -2.568 -14.562 0.827 1 87.44 100 GLU A CA 1
ATOM 819 C C . GLU A 1 100 ? -1.89 -13.578 -0.122 1 87.44 100 GLU A C 1
ATOM 821 O O . GLU A 1 100 ? -2.553 -12.734 -0.727 1 87.44 100 GLU A O 1
ATOM 826 N N . THR A 1 101 ? -0.545 -13.688 -0.203 1 89.06 101 THR A N 1
ATOM 827 C CA . THR A 1 101 ? 0.145 -12.844 -1.174 1 89.06 101 THR A CA 1
ATOM 828 C C . THR A 1 101 ? -0.354 -13.133 -2.588 1 89.06 101 THR A C 1
ATOM 830 O O . THR A 1 101 ? -0.595 -14.281 -2.947 1 89.06 101 THR A O 1
ATOM 833 N N . GLU A 1 102 ? -0.538 -12.094 -3.359 1 90.19 102 GLU A N 1
ATOM 834 C CA . GLU A 1 102 ? -0.821 -12.188 -4.789 1 90.19 102 GLU A CA 1
ATOM 835 C C . GLU A 1 102 ? 0.436 -11.945 -5.617 1 90.19 102 GLU A C 1
ATOM 837 O O . GLU A 1 102 ? 1.146 -10.961 -5.402 1 90.19 102 GLU A O 1
ATOM 842 N N . LEU A 1 103 ? 0.703 -12.945 -6.492 1 94.44 103 LEU A N 1
ATOM 843 C CA . LEU A 1 103 ? 1.85 -12.836 -7.387 1 94.44 103 LEU A CA 1
ATOM 844 C C . LEU A 1 1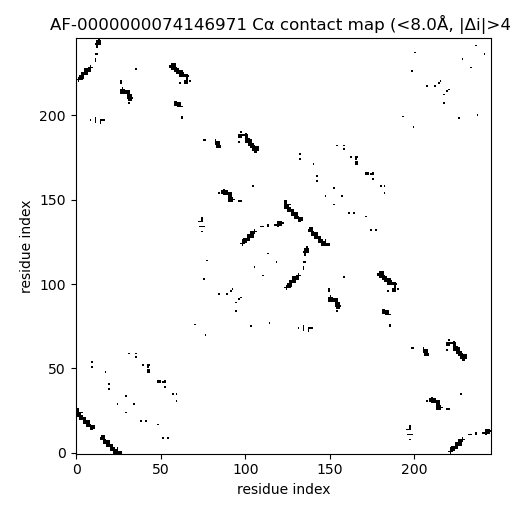03 ? 1.4 -12.812 -8.844 1 94.44 103 LEU A C 1
ATOM 846 O O . LEU A 1 103 ? 0.26 -13.164 -9.156 1 94.44 103 LEU A O 1
ATOM 850 N N . SER A 1 104 ? 2.307 -12.328 -9.68 1 95.69 104 SER A N 1
ATOM 851 C CA . SER A 1 104 ? 2.156 -12.43 -11.133 1 95.69 104 SER A CA 1
ATOM 852 C C . SER A 1 104 ? 3.215 -13.344 -11.734 1 95.69 104 SER A C 1
ATOM 854 O O . SER A 1 104 ? 4.367 -13.344 -11.289 1 95.69 104 SER A O 1
ATOM 856 N N . TYR A 1 105 ? 2.809 -14.156 -12.633 1 97.81 105 TYR A N 1
ATOM 857 C CA . TYR A 1 105 ? 3.699 -14.992 -13.43 1 97.81 105 TYR A CA 1
ATOM 858 C C . TYR A 1 105 ? 3.627 -14.617 -14.906 1 97.81 105 TYR A C 1
ATOM 860 O O . TYR A 1 105 ? 2.555 -14.656 -15.508 1 97.81 105 TYR A O 1
ATOM 868 N N . PHE A 1 106 ? 4.777 -14.18 -15.539 1 97.31 106 PHE A N 1
ATOM 869 C CA . PHE A 1 106 ? 4.762 -13.57 -16.859 1 97.31 106 PHE A CA 1
ATOM 870 C C . PHE A 1 106 ? 6.121 -13.703 -17.531 1 97.31 106 PHE A C 1
ATOM 872 O O . PHE A 1 106 ? 7.047 -14.289 -16.969 1 97.31 106 PHE A O 1
ATOM 879 N N . ASN A 1 107 ? 6.094 -13.359 -18.828 1 97.62 107 ASN A N 1
ATOM 880 C CA . ASN A 1 107 ? 7.336 -13.281 -19.594 1 97.62 107 ASN A CA 1
ATOM 881 C C . ASN A 1 107 ? 8.062 -11.961 -19.344 1 97.62 107 ASN A C 1
ATOM 883 O O . ASN A 1 107 ? 7.504 -10.883 -19.562 1 97.62 107 ASN A O 1
ATOM 887 N N . LEU A 1 108 ? 9.352 -12.094 -18.938 1 96.25 108 LEU A N 1
ATOM 888 C CA . LEU A 1 108 ? 10.117 -10.922 -18.531 1 96.25 108 LEU A CA 1
ATOM 889 C C . LEU A 1 108 ? 10.312 -9.977 -19.719 1 96.25 108 LEU A C 1
ATOM 891 O O . LEU A 1 108 ? 10.18 -8.758 -19.578 1 96.25 108 LEU A O 1
ATOM 895 N N . GLU A 1 109 ? 10.672 -10.508 -20.797 1 95.75 109 GLU A N 1
ATOM 896 C CA . GLU A 1 109 ? 10.883 -9.672 -21.984 1 95.75 109 GLU A CA 1
ATOM 897 C C . GLU A 1 109 ? 9.625 -8.883 -22.328 1 95.75 109 GLU A C 1
ATOM 899 O O . GLU A 1 109 ? 9.703 -7.688 -22.625 1 95.75 109 GLU A O 1
ATOM 904 N N . ALA A 1 110 ? 8.516 -9.531 -22.359 1 93.62 110 ALA A N 1
ATOM 905 C CA . ALA A 1 110 ? 7.246 -8.875 -22.656 1 93.62 110 ALA A CA 1
ATOM 906 C C . ALA A 1 110 ? 6.945 -7.785 -21.625 1 93.62 110 ALA A C 1
ATOM 908 O O . ALA A 1 110 ? 6.449 -6.711 -21.969 1 93.62 110 ALA A O 1
ATOM 909 N N . TYR A 1 111 ? 7.234 -8.031 -20.453 1 93.31 111 TYR A N 1
ATOM 910 C CA . TYR A 1 111 ? 7.027 -7.094 -19.359 1 93.31 111 TYR A CA 1
ATOM 911 C C . TYR A 1 111 ? 7.867 -5.836 -19.547 1 93.31 111 TYR A C 1
ATOM 913 O O . TYR A 1 111 ? 7.363 -4.719 -19.422 1 93.31 111 TYR A O 1
ATOM 921 N N . LYS A 1 112 ? 9.125 -6.02 -19.844 1 93.31 112 LYS A N 1
ATOM 922 C CA . LYS A 1 112 ? 10.016 -4.883 -20.047 1 93.31 112 LYS A CA 1
ATOM 923 C C . LYS A 1 112 ? 9.578 -4.043 -21.25 1 93.31 112 LYS A C 1
ATOM 925 O O . LYS A 1 112 ? 9.664 -2.812 -21.219 1 93.31 112 LYS A O 1
ATOM 930 N N . LYS A 1 113 ? 9.164 -4.719 -22.234 1 91.25 113 LYS A N 1
ATOM 931 C CA . LYS A 1 113 ? 8.641 -4.004 -23.391 1 91.25 113 LYS A CA 1
ATOM 932 C C . LYS A 1 113 ? 7.406 -3.188 -23.031 1 91.25 113 LYS A C 1
ATOM 934 O O . LYS A 1 113 ? 7.266 -2.037 -23.438 1 91.25 113 LYS A O 1
ATOM 939 N N . PHE A 1 114 ? 6.594 -3.805 -22.312 1 90.5 114 PHE A N 1
ATOM 940 C CA . PHE A 1 114 ? 5.375 -3.137 -21.875 1 90.5 114 PHE A CA 1
ATOM 941 C C . PHE A 1 114 ? 5.699 -1.968 -20.953 1 90.5 114 PHE A C 1
ATOM 943 O O . PHE A 1 114 ? 5.074 -0.909 -21.047 1 90.5 114 PHE A O 1
ATOM 950 N N . GLN A 1 115 ? 6.605 -2.195 -20.016 1 85.12 115 GLN A N 1
ATOM 951 C CA . GLN A 1 115 ? 7.047 -1.164 -19.078 1 85.12 115 GLN A CA 1
ATOM 952 C C . GLN A 1 115 ? 7.566 0.064 -19.828 1 85.12 115 GLN A C 1
ATOM 954 O O . GLN A 1 115 ? 7.352 1.196 -19.375 1 85.12 115 GLN A O 1
ATOM 959 N N . ALA A 1 116 ? 8.297 -0.169 -20.859 1 86.69 116 ALA A N 1
ATOM 960 C CA . ALA A 1 116 ? 8.883 0.913 -21.641 1 86.69 116 ALA A CA 1
ATOM 961 C C . ALA A 1 116 ? 7.805 1.719 -22.359 1 86.69 116 ALA A C 1
ATOM 963 O O . ALA A 1 116 ? 7.957 2.924 -22.562 1 86.69 116 ALA A O 1
ATOM 964 N N . ASN A 1 117 ? 6.781 0.999 -22.797 1 83.5 117 ASN A N 1
ATOM 965 C CA . ASN A 1 117 ? 5.664 1.636 -23.484 1 83.5 117 ASN A CA 1
ATOM 966 C C . ASN A 1 117 ? 4.32 1.098 -23 1 83.5 117 ASN A C 1
ATOM 968 O O . ASN A 1 117 ? 3.664 0.331 -23.703 1 83.5 117 ASN A O 1
ATOM 972 N N . PRO A 1 118 ? 3.992 1.635 -21.75 1 78.19 118 PRO A N 1
ATOM 973 C CA . PRO A 1 118 ? 2.764 1.067 -21.188 1 78.19 118 PRO A CA 1
ATOM 974 C C . PRO A 1 118 ? 1.51 1.525 -21.938 1 78.19 118 PRO A C 1
ATOM 976 O O . PRO A 1 118 ? 1.246 2.729 -22.016 1 78.19 118 PRO A O 1
ATOM 979 N N . GLU A 1 119 ? 1.094 0.676 -22.953 1 76.44 119 GLU A N 1
ATOM 980 C CA . GLU A 1 119 ? -0.146 0.941 -23.672 1 76.44 119 GLU A CA 1
ATOM 981 C C . GLU A 1 119 ? -1.217 -0.091 -23.328 1 76.44 119 GLU A C 1
ATOM 983 O O . GLU A 1 119 ? -0.946 -1.294 -23.312 1 76.44 119 GLU A O 1
ATOM 988 N N . GLN A 1 120 ? -2.248 0.329 -22.766 1 72.31 120 GLN A N 1
ATOM 989 C CA . GLN A 1 120 ? -3.359 -0.586 -22.531 1 72.31 120 GLN A CA 1
ATOM 990 C C . GLN A 1 120 ? -4.34 -0.569 -23.703 1 72.31 120 GLN A C 1
ATOM 992 O O . GLN A 1 120 ? -4.695 0.499 -24.203 1 72.31 120 GLN A O 1
ATOM 997 N N . LYS A 1 121 ? -4.402 -1.858 -24.281 1 72.12 121 LYS A N 1
ATOM 998 C CA . LYS A 1 121 ? -5.383 -1.997 -25.359 1 72.12 121 LYS A CA 1
ATOM 999 C C . LYS A 1 121 ? -6.656 -2.67 -24.844 1 72.12 121 LYS A C 1
ATOM 1001 O O . LYS A 1 121 ? -6.609 -3.51 -23.953 1 72.12 121 LYS A O 1
ATOM 1006 N N . TRP A 1 122 ? -7.75 -2.059 -24.969 1 59.53 122 TRP A N 1
ATOM 1007 C CA . TRP A 1 122 ? -9.031 -2.65 -24.594 1 59.53 122 TRP A CA 1
ATOM 1008 C C . TRP A 1 122 ? -9.562 -3.541 -25.719 1 59.53 122 TRP A C 1
ATOM 1010 O O . TRP A 1 122 ? -9.516 -3.168 -26.891 1 59.53 122 TRP A O 1
ATOM 1020 N N . MET A 1 123 ? -9.523 -4.902 -25.641 1 46.59 123 MET A N 1
ATOM 1021 C CA . MET A 1 123 ? -10.172 -5.703 -26.672 1 46.59 123 MET A CA 1
ATOM 1022 C C . MET A 1 123 ? -11.672 -5.418 -26.703 1 46.59 123 MET A C 1
ATOM 1024 O O . MET A 1 123 ? -12.281 -5.094 -25.688 1 46.59 123 MET A O 1
ATOM 1028 N N . MET B 1 1 ? 1.645 -22.938 6.492 1 90.25 1 MET B N 1
ATOM 1029 C CA . MET B 1 1 ? 1.11 -23.141 5.148 1 90.25 1 MET B CA 1
ATOM 1030 C C . MET B 1 1 ? 0.31 -21.922 4.691 1 90.25 1 MET B C 1
ATOM 1032 O O . MET B 1 1 ? -0.351 -21.266 5.5 1 90.25 1 MET B O 1
ATOM 1036 N N . ALA B 1 2 ? 0.607 -21.594 3.57 1 92.06 2 ALA B N 1
ATOM 1037 C CA . ALA B 1 2 ? -0.002 -20.359 3.094 1 92.06 2 ALA B CA 1
ATOM 1038 C C . ALA B 1 2 ? -0.812 -20.594 1.822 1 92.06 2 ALA B C 1
ATOM 1040 O O . ALA B 1 2 ? -0.631 -21.609 1.147 1 92.06 2 ALA B O 1
ATOM 1041 N N . THR B 1 3 ? -1.873 -19.797 1.606 1 94.44 3 THR B N 1
ATOM 1042 C CA . THR B 1 3 ? -2.586 -19.703 0.338 1 94.44 3 THR B CA 1
ATOM 1043 C C . THR B 1 3 ? -1.996 -18.594 -0.533 1 94.44 3 THR B C 1
ATOM 1045 O O . THR B 1 3 ? -1.771 -17.484 -0.06 1 94.44 3 THR B O 1
ATOM 1048 N N . LEU B 1 4 ? -1.643 -19 -1.716 1 95.44 4 LEU B N 1
ATOM 1049 C CA . LEU B 1 4 ? -1.098 -18.031 -2.664 1 95.44 4 LEU B CA 1
ATOM 1050 C C . LEU B 1 4 ? -1.981 -17.922 -3.902 1 95.44 4 LEU B C 1
ATOM 1052 O O . LEU B 1 4 ? -2.543 -18.922 -4.355 1 95.44 4 LEU B O 1
ATOM 1056 N N . THR B 1 5 ? -2.172 -16.75 -4.449 1 94.12 5 THR B N 1
ATOM 1057 C CA . THR B 1 5 ? -2.799 -16.516 -5.746 1 94.12 5 THR B CA 1
ATOM 1058 C C . THR B 1 5 ? -1.771 -16.031 -6.766 1 94.12 5 THR B C 1
ATOM 1060 O O . THR B 1 5 ? -1.038 -15.078 -6.508 1 94.12 5 THR B O 1
ATOM 1063 N N . VAL B 1 6 ? -1.688 -16.781 -7.82 1 96.81 6 VAL B N 1
ATOM 1064 C CA . VAL B 1 6 ? -0.765 -16.422 -8.891 1 96.81 6 VAL B CA 1
ATOM 1065 C C . VAL B 1 6 ? -1.549 -16.031 -10.141 1 96.81 6 VAL B C 1
ATOM 1067 O O . VAL B 1 6 ? -2.26 -16.859 -10.711 1 96.81 6 VAL B O 1
ATOM 1070 N N . ARG B 1 7 ? -1.347 -14.797 -10.586 1 96.25 7 ARG B N 1
ATOM 1071 C CA . ARG B 1 7 ? -1.932 -14.312 -11.836 1 96.25 7 ARG B CA 1
ATOM 1072 C C . ARG B 1 7 ? -1.009 -14.586 -13.016 1 96.25 7 ARG B C 1
ATOM 1074 O O . ARG B 1 7 ? 0.076 -14.008 -13.109 1 96.25 7 ARG B O 1
ATOM 1081 N N . VAL B 1 8 ? -1.516 -15.484 -13.797 1 97.75 8 VAL B N 1
ATOM 1082 C CA . VAL B 1 8 ? -0.747 -15.797 -15 1 97.75 8 VAL B CA 1
ATOM 1083 C C . VAL B 1 8 ? -1.122 -14.836 -16.125 1 97.75 8 VAL B C 1
ATOM 1085 O O . VAL B 1 8 ? -2.271 -14.812 -16.562 1 97.75 8 VAL B O 1
ATOM 1088 N N . ILE B 1 9 ? -0.096 -14.086 -16.594 1 95.94 9 ILE B N 1
ATOM 1089 C CA . ILE B 1 9 ? -0.372 -13.008 -17.531 1 95.94 9 ILE B CA 1
ATOM 1090 C C . ILE B 1 9 ? 0.041 -13.438 -18.938 1 95.94 9 ILE B C 1
ATOM 1092 O O . ILE B 1 9 ? 1.205 -13.766 -19.172 1 95.94 9 ILE B O 1
ATOM 1096 N N . ARG B 1 10 ? -0.975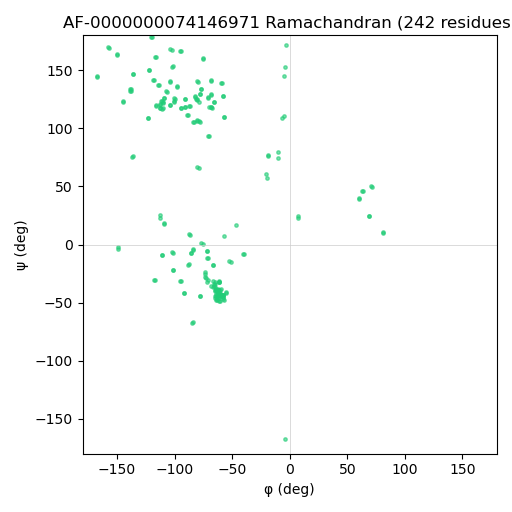 -13.422 -19.781 1 95.38 10 ARG B N 1
ATOM 1097 C CA . ARG B 1 10 ? -0.758 -13.789 -21.172 1 95.38 10 ARG B CA 1
ATOM 1098 C C . ARG B 1 10 ? -0.439 -12.555 -22.016 1 95.38 10 ARG B C 1
ATOM 1100 O O . ARG B 1 10 ? 0.374 -12.625 -22.938 1 95.38 10 ARG B O 1
ATOM 1107 N N . ASN B 1 11 ? -1.134 -11.547 -21.75 1 90.69 11 ASN B N 1
ATOM 1108 C CA . ASN B 1 11 ? -1.014 -10.328 -22.547 1 90.69 11 ASN B CA 1
ATOM 1109 C C . ASN B 1 11 ? -1.185 -9.078 -21.672 1 90.69 11 ASN B C 1
ATOM 1111 O O . ASN B 1 11 ? -2.229 -8.891 -21.047 1 90.69 11 ASN B O 1
ATOM 1115 N N . PHE B 1 12 ? -0.115 -8.25 -21.75 1 90.06 12 PHE B N 1
ATOM 1116 C CA . PHE B 1 12 ? -0.122 -7.062 -20.906 1 90.06 12 PHE B CA 1
ATOM 1117 C C . PHE B 1 12 ? -1.025 -5.988 -21.5 1 90.06 12 PHE B C 1
ATOM 1119 O O . PHE B 1 12 ? -1.839 -5.391 -20.797 1 90.06 12 PHE B O 1
ATOM 1126 N N . GLU B 1 13 ? -0.893 -5.828 -22.766 1 84.81 13 GLU B N 1
ATOM 1127 C CA . GLU B 1 13 ? -1.61 -4.75 -23.438 1 84.81 13 GLU B CA 1
ATOM 1128 C C . GLU B 1 13 ? -3.119 -4.969 -23.391 1 84.81 13 GLU B C 1
ATOM 1130 O O . GLU B 1 13 ? -3.885 -4.016 -23.234 1 84.81 13 GLU B O 1
ATOM 1135 N N . TYR B 1 14 ? -3.488 -6.234 -23.453 1 87.06 14 TYR B N 1
ATOM 1136 C CA . TYR B 1 14 ? -4.91 -6.551 -23.484 1 87.06 14 TYR B CA 1
ATOM 1137 C C . TYR B 1 14 ? -5.406 -7.004 -22.125 1 87.06 14 TYR B C 1
ATOM 1139 O O . TYR B 1 14 ? -6.594 -7.297 -21.953 1 87.06 14 TYR B O 1
ATOM 1147 N N . ARG B 1 15 ? -4.578 -7.172 -21.266 1 88.44 15 ARG B N 1
ATOM 1148 C CA . ARG B 1 15 ? -4.891 -7.535 -19.891 1 88.44 15 ARG B CA 1
ATOM 1149 C C . ARG B 1 15 ? -5.555 -8.906 -19.812 1 88.44 15 ARG B C 1
ATOM 1151 O O . ARG B 1 15 ? -6.586 -9.07 -19.156 1 88.44 15 ARG B O 1
ATOM 1158 N N . VAL B 1 16 ? -4.941 -9.805 -20.547 1 91.31 16 VAL B N 1
ATOM 1159 C CA . VAL B 1 16 ? -5.441 -11.18 -20.531 1 91.31 16 VAL B CA 1
ATOM 1160 C C . VAL B 1 16 ? -4.66 -11.992 -19.5 1 91.31 16 VAL B C 1
ATOM 1162 O O . VAL B 1 16 ? -3.436 -12.109 -19.594 1 91.31 16 VAL B O 1
ATOM 1165 N N . SER B 1 17 ? -5.387 -12.469 -18.5 1 94.5 17 SER B N 1
ATOM 1166 C CA . SER B 1 17 ? -4.742 -13.273 -17.469 1 94.5 17 SER B CA 1
ATOM 1167 C C . SER B 1 17 ? -5.719 -14.289 -16.875 1 94.5 17 SER B C 1
ATOM 1169 O O . SER B 1 17 ? -6.922 -14.211 -17.125 1 94.5 17 SER B O 1
ATOM 1171 N N . LYS B 1 18 ? -5.164 -15.281 -16.203 1 95.31 18 LYS B N 1
ATOM 1172 C CA . LYS B 1 18 ? -5.914 -16.234 -15.391 1 95.31 18 LYS B CA 1
ATOM 1173 C C . LYS B 1 18 ? -5.219 -16.469 -14.055 1 95.31 18 LYS B C 1
ATOM 1175 O O . LYS B 1 18 ? -3.99 -16.516 -13.984 1 95.31 18 LYS B O 1
ATOM 1180 N N . ASN B 1 19 ? -6.027 -16.703 -13.062 1 95.31 19 ASN B N 1
ATOM 1181 C CA . ASN B 1 19 ? -5.465 -16.906 -11.734 1 95.31 19 ASN B CA 1
ATOM 1182 C C . ASN B 1 19 ? -5.344 -18.391 -11.398 1 95.31 19 ASN B C 1
ATOM 1184 O O . ASN B 1 19 ? -6.23 -19.188 -11.727 1 95.31 19 ASN B O 1
ATOM 1188 N N . LEU B 1 20 ? -4.238 -18.703 -10.844 1 96.88 20 LEU B N 1
ATOM 1189 C CA . LEU B 1 20 ? -4.023 -19.984 -10.18 1 96.88 20 LEU B CA 1
ATOM 1190 C C . LEU B 1 20 ? -3.98 -19.797 -8.664 1 96.88 20 LEU B C 1
ATOM 1192 O O . LEU B 1 20 ? -3.297 -18.906 -8.156 1 96.88 20 LEU B O 1
ATOM 1196 N N . ILE B 1 21 ? -4.766 -20.688 -7.953 1 96.06 21 ILE B N 1
ATOM 1197 C CA . ILE B 1 21 ? -4.762 -20.609 -6.496 1 96.06 21 ILE B CA 1
ATOM 1198 C C . ILE B 1 21 ? -4.094 -21.859 -5.918 1 96.06 21 ILE B C 1
ATOM 1200 O O . ILE B 1 21 ? -4.453 -22.984 -6.266 1 96.06 21 ILE B O 1
ATOM 1204 N N . PHE B 1 22 ? -3.057 -21.641 -5.125 1 97.12 22 PHE B N 1
ATOM 1205 C CA . PHE B 1 22 ? -2.352 -22.719 -4.453 1 97.12 22 PHE B CA 1
ATOM 1206 C C . PHE B 1 22 ? -2.623 -22.688 -2.955 1 97.12 22 PHE B C 1
ATOM 1208 O O . PHE B 1 22 ? -2.426 -21.672 -2.301 1 97.12 22 PHE B O 1
ATOM 1215 N N . HIS B 1 23 ? -3.07 -23.844 -2.498 1 96.62 23 HIS B N 1
ATOM 1216 C CA . HIS B 1 23 ? -3.32 -23.969 -1.067 1 96.62 23 HIS B CA 1
ATOM 1217 C C . HIS B 1 23 ? -2.195 -24.734 -0.378 1 96.62 23 HIS B C 1
ATOM 1219 O O . HIS B 1 23 ? -1.479 -25.516 -1.019 1 96.62 23 HIS B O 1
ATOM 1225 N N . ASN B 1 24 ? -1.984 -24.469 0.88 1 95.5 24 ASN B N 1
ATOM 1226 C CA . ASN B 1 24 ? -1.079 -25.219 1.741 1 95.5 24 ASN B CA 1
ATOM 1227 C C . ASN B 1 24 ? 0.354 -25.188 1.22 1 95.5 24 ASN B C 1
ATOM 1229 O O . ASN B 1 24 ? 1.021 -26.219 1.145 1 95.5 24 ASN B O 1
ATOM 1233 N N . VAL B 1 25 ? 0.742 -24.062 0.749 1 96.94 25 VAL B N 1
ATOM 1234 C CA . VAL B 1 25 ? 2.121 -23.891 0.308 1 96.94 25 VAL B CA 1
ATOM 1235 C C . VAL B 1 25 ? 3.021 -23.641 1.516 1 96.94 25 VAL B C 1
ATOM 1237 O O . VAL B 1 25 ? 2.75 -22.75 2.326 1 96.94 25 VAL B O 1
ATOM 1240 N N . ASP B 1 26 ? 4.047 -24.438 1.683 1 97.69 26 ASP B N 1
ATOM 1241 C CA . ASP B 1 26 ? 5.039 -24.203 2.723 1 97.69 26 ASP B CA 1
ATOM 1242 C C . ASP B 1 26 ? 6.023 -23.109 2.305 1 97.69 26 ASP B C 1
ATOM 1244 O O . ASP B 1 26 ? 6.965 -23.375 1.55 1 97.69 26 ASP B O 1
ATOM 1248 N N . LEU B 1 27 ? 5.938 -21.969 2.838 1 95.81 27 LEU B N 1
ATOM 1249 C CA . LEU B 1 27 ? 6.711 -20.797 2.414 1 95.81 27 LEU B CA 1
ATOM 1250 C C . LEU B 1 27 ? 8.18 -20.953 2.812 1 95.81 27 LEU B C 1
ATOM 1252 O O . LEU B 1 27 ? 9.062 -20.406 2.146 1 95.81 27 LEU B O 1
ATOM 1256 N N . ALA B 1 28 ? 8.523 -21.609 3.893 1 95.75 28 ALA B N 1
ATOM 1257 C CA . ALA B 1 28 ? 9.875 -21.734 4.418 1 95.75 28 ALA B CA 1
ATOM 1258 C C . ALA B 1 28 ? 10.711 -22.688 3.553 1 95.75 28 ALA B C 1
ATOM 1260 O O . ALA B 1 28 ? 11.93 -22.516 3.453 1 95.75 28 ALA B O 1
ATOM 1261 N N . THR B 1 29 ? 10.055 -23.547 2.873 1 97.62 29 THR B N 1
ATOM 1262 C CA . THR B 1 29 ? 10.812 -24.562 2.16 1 97.62 29 THR B CA 1
ATOM 1263 C C . THR B 1 29 ? 10.594 -24.453 0.654 1 97.62 29 THR B C 1
ATOM 1265 O O . THR B 1 29 ? 11.469 -24.828 -0.136 1 97.62 29 THR B O 1
ATOM 1268 N N . THR B 1 30 ? 9.461 -24.016 0.178 1 97.88 30 THR B N 1
ATOM 1269 C CA . THR B 1 30 ? 9.188 -23.875 -1.249 1 97.88 30 THR B CA 1
ATOM 1270 C C . THR B 1 30 ? 10.031 -22.766 -1.86 1 97.88 30 THR B C 1
ATOM 1272 O O . THR B 1 30 ? 10.07 -21.641 -1.334 1 97.88 30 THR B O 1
ATOM 1275 N N . THR B 1 31 ? 10.719 -23.078 -2.961 1 98.25 31 THR B N 1
ATOM 1276 C CA . THR B 1 31 ? 11.562 -22.078 -3.625 1 98.25 31 THR B CA 1
ATOM 1277 C C . THR B 1 31 ? 10.805 -21.391 -4.758 1 98.25 31 THR B C 1
ATOM 1279 O O . THR B 1 31 ? 9.742 -21.859 -5.176 1 98.25 31 THR B O 1
ATOM 1282 N N . VAL B 1 32 ? 11.398 -20.297 -5.215 1 98.5 32 VAL B N 1
ATOM 1283 C CA . VAL B 1 32 ? 10.852 -19.562 -6.348 1 98.5 32 VAL B CA 1
ATOM 1284 C C . VAL B 1 32 ? 10.758 -20.484 -7.562 1 98.5 32 VAL B C 1
ATOM 1286 O O . VAL B 1 32 ? 9.734 -20.516 -8.25 1 98.5 32 VAL B O 1
ATOM 1289 N N . GLY B 1 33 ? 11.797 -21.219 -7.734 1 98.56 33 GLY B N 1
ATOM 1290 C CA . GLY B 1 33 ? 11.789 -22.156 -8.844 1 98.56 33 GLY B CA 1
ATOM 1291 C C . GLY B 1 33 ? 10.695 -23.203 -8.742 1 98.56 33 GLY B C 1
ATOM 1292 O O . GLY B 1 33 ? 10.055 -23.531 -9.734 1 98.56 33 GLY B O 1
ATOM 1293 N N . GLN B 1 34 ? 10.547 -23.688 -7.582 1 98.56 34 GLN B N 1
ATOM 1294 C CA . GLN B 1 34 ? 9.516 -24.703 -7.375 1 98.56 34 GLN B CA 1
ATOM 1295 C C . GLN B 1 34 ? 8.125 -24.125 -7.633 1 98.56 34 GLN B C 1
ATOM 1297 O O . GLN B 1 34 ? 7.254 -24.812 -8.172 1 98.56 34 GLN B O 1
ATOM 1302 N N . LEU B 1 35 ? 7.891 -22.891 -7.223 1 98.56 35 LEU B N 1
ATOM 1303 C CA . LEU B 1 35 ? 6.598 -22.266 -7.492 1 98.56 35 LEU B CA 1
ATOM 1304 C C . LEU B 1 35 ? 6.359 -22.125 -8.992 1 98.56 35 LEU B C 1
ATOM 1306 O O . LEU B 1 35 ? 5.25 -22.359 -9.477 1 98.56 35 LEU B O 1
ATOM 1310 N N . LYS B 1 36 ? 7.363 -21.812 -9.711 1 98.44 36 LYS B N 1
ATOM 1311 C CA . LYS B 1 36 ? 7.234 -21.75 -11.164 1 98.44 36 LYS B CA 1
ATOM 1312 C C . LYS B 1 36 ? 6.832 -23.109 -11.734 1 98.44 36 LYS B C 1
ATOM 1314 O O . LYS B 1 36 ? 5.961 -23.188 -12.602 1 98.44 36 LYS B O 1
ATOM 1319 N N . GLU B 1 37 ? 7.43 -24.109 -11.242 1 98.38 37 GLU B N 1
ATOM 1320 C CA . GLU B 1 37 ? 7.117 -25.453 -11.703 1 98.38 37 GLU B CA 1
ATOM 1321 C C . GLU B 1 37 ? 5.676 -25.828 -11.375 1 98.38 37 GLU B C 1
ATOM 1323 O O . GLU B 1 37 ? 4.984 -26.438 -12.195 1 98.38 37 GLU B O 1
ATOM 1328 N N . MET B 1 38 ? 5.324 -25.469 -10.195 1 98.19 38 MET B N 1
ATOM 1329 C CA . MET B 1 38 ? 3.939 -25.719 -9.805 1 98.19 38 MET B CA 1
ATOM 1330 C C . MET B 1 38 ? 2.971 -25.031 -10.758 1 98.19 38 MET B C 1
ATOM 1332 O O . MET B 1 38 ? 1.963 -25.609 -11.156 1 98.19 38 MET B O 1
ATOM 1336 N N . CYS B 1 39 ? 3.256 -23.844 -11.094 1 98.38 39 CYS B N 1
ATOM 1337 C CA . CYS B 1 39 ? 2.422 -23.109 -12.039 1 98.38 39 CYS B CA 1
ATOM 1338 C C . CYS B 1 39 ? 2.371 -23.812 -13.383 1 98.38 39 CYS B C 1
ATOM 1340 O O . CYS B 1 39 ? 1.292 -24.031 -13.938 1 98.38 39 CYS B O 1
ATOM 1342 N N . GLN B 1 40 ? 3.486 -24.156 -13.852 1 98.06 40 GLN B N 1
ATOM 1343 C CA . GLN B 1 40 ? 3.557 -24.797 -15.156 1 98.06 40 GLN B CA 1
ATOM 1344 C C . GLN B 1 40 ? 2.777 -26.109 -15.172 1 98.06 40 GLN B C 1
ATOM 1346 O O . GLN B 1 40 ? 2.082 -26.406 -16.141 1 98.06 40 GLN B O 1
ATOM 1351 N N . GLU B 1 41 ? 2.975 -26.844 -14.133 1 98.06 41 GLU B N 1
ATOM 1352 C CA . GLU B 1 41 ? 2.242 -28.109 -14.039 1 98.06 41 GLU B CA 1
ATOM 1353 C C . GLU B 1 41 ? 0.734 -27.875 -14.094 1 98.06 41 GLU B C 1
ATOM 1355 O O . GLU B 1 41 ? 0.017 -28.578 -14.812 1 98.06 41 GLU B O 1
ATOM 1360 N N . ARG B 1 42 ? 0.285 -26.906 -13.359 1 97.62 42 ARG B N 1
ATOM 1361 C CA . ARG B 1 42 ? -1.14 -26.578 -13.344 1 97.62 42 ARG B CA 1
ATOM 1362 C C . ARG B 1 42 ? -1.603 -26.078 -14.711 1 97.62 42 ARG B C 1
ATOM 1364 O O . ARG B 1 42 ? -2.688 -26.438 -15.172 1 97.62 42 ARG B O 1
ATOM 1371 N N . ILE B 1 43 ? -0.824 -25.328 -15.305 1 97.81 43 ILE B N 1
ATOM 1372 C CA . ILE B 1 43 ? -1.153 -24.781 -16.625 1 97.81 43 ILE B CA 1
ATOM 1373 C C . ILE B 1 43 ? -1.318 -25.922 -17.625 1 97.81 43 ILE B C 1
ATOM 1375 O O . ILE B 1 43 ? -2.258 -25.922 -18.422 1 97.81 43 ILE B O 1
ATOM 1379 N N . GLN B 1 44 ? -0.465 -26.891 -17.516 1 97.12 44 GLN B N 1
ATOM 1380 C CA . GLN B 1 44 ? -0.505 -28 -18.469 1 97.12 44 GLN B CA 1
ATOM 1381 C C . GLN B 1 44 ? -1.704 -28.906 -18.188 1 97.12 44 GLN B C 1
ATOM 1383 O O . GLN B 1 44 ? -2.285 -29.469 -19.125 1 97.12 44 GLN B O 1
ATOM 1388 N N . LYS B 1 45 ? -2.129 -28.953 -16.969 1 96.38 45 LYS B N 1
ATOM 1389 C CA . LYS B 1 45 ? -3.135 -29.938 -16.578 1 96.38 45 LYS B CA 1
ATOM 1390 C C . LYS B 1 45 ? -4.539 -29.344 -16.641 1 96.38 45 LYS B C 1
ATOM 1392 O O . LYS B 1 45 ? -5.504 -30.047 -16.953 1 96.38 45 LYS B O 1
ATOM 1397 N N . GLU B 1 46 ? -4.664 -28.109 -16.406 1 95.44 46 GLU B N 1
ATOM 1398 C CA . GLU B 1 46 ? -5.98 -27.484 -16.281 1 95.44 46 GLU B CA 1
ATOM 1399 C C . GLU B 1 46 ? -6.566 -27.156 -17.656 1 95.44 46 GLU B C 1
ATOM 1401 O O . GLU B 1 46 ? -5.93 -26.469 -18.453 1 95.44 46 GLU B O 1
ATOM 1406 N N . PRO B 1 47 ? -7.77 -27.625 -17.859 1 94.12 47 PRO B N 1
ATOM 1407 C CA . PRO B 1 47 ? -8.398 -27.406 -19.156 1 94.12 47 PRO B CA 1
ATOM 1408 C C . PRO B 1 47 ? -8.594 -25.922 -19.484 1 94.12 47 PRO B C 1
ATOM 1410 O O . PRO B 1 47 ? -8.5 -25.516 -20.641 1 94.12 47 PRO B O 1
ATOM 1413 N N . GLY B 1 48 ? -8.812 -25.125 -18.531 1 93.38 48 GLY B N 1
ATOM 1414 C CA . GLY B 1 48 ? -9.055 -23.703 -18.734 1 93.38 48 GLY B CA 1
ATOM 1415 C C . GLY B 1 48 ? -7.793 -22.922 -19.062 1 93.38 48 GLY B C 1
ATOM 1416 O O . GLY B 1 48 ? -7.859 -21.734 -19.391 1 93.38 48 GLY B O 1
ATOM 1417 N N . MET B 1 49 ? -6.695 -23.688 -19.109 1 95.75 49 MET B N 1
ATOM 1418 C CA . MET B 1 49 ? -5.422 -23 -19.266 1 95.75 49 MET B CA 1
ATOM 1419 C C . MET B 1 49 ? -4.805 -23.312 -20.625 1 95.75 49 MET B C 1
ATOM 1421 O O . MET B 1 49 ? -3.598 -23.156 -20.812 1 95.75 49 MET B O 1
ATOM 1425 N N . LYS B 1 50 ? -5.562 -23.688 -21.562 1 95.44 50 LYS B N 1
ATOM 1426 C CA . LYS B 1 50 ? -5.066 -24.109 -22.859 1 95.44 50 LYS B CA 1
ATOM 1427 C C . LYS B 1 50 ? -4.293 -23 -23.547 1 95.44 50 LYS B C 1
ATOM 1429 O O . LYS B 1 50 ? -3.225 -23.234 -24.125 1 95.44 50 LYS B O 1
ATOM 1434 N N . LEU B 1 51 ? -4.754 -21.844 -23.484 1 94.31 51 LEU B N 1
ATOM 1435 C CA . LEU B 1 51 ? -4.152 -20.703 -24.172 1 94.31 51 LEU B CA 1
ATOM 1436 C C . LEU B 1 51 ? -2.838 -20.297 -23.516 1 94.31 51 LEU B C 1
ATOM 1438 O O . LEU B 1 51 ? -2.064 -19.531 -24.094 1 94.31 51 LEU B O 1
ATOM 1442 N N . TYR B 1 52 ? -2.537 -20.906 -22.453 1 97.25 52 TYR B N 1
ATOM 1443 C CA . TYR B 1 52 ? -1.372 -20.484 -21.672 1 97.25 52 TYR B CA 1
ATOM 1444 C C . TYR B 1 52 ? -0.269 -21.531 -21.75 1 97.25 52 TYR B C 1
ATOM 1446 O O . TYR B 1 52 ? 0.851 -21.297 -21.297 1 97.25 52 TYR B O 1
ATOM 1454 N N . ARG B 1 53 ? -0.53 -22.672 -22.297 1 96.5 53 ARG B N 1
ATOM 1455 C CA . ARG B 1 53 ? 0.342 -23.844 -22.203 1 96.5 53 ARG B CA 1
ATOM 1456 C C . ARG B 1 53 ? 1.66 -23.594 -22.938 1 96.5 53 ARG B C 1
ATOM 1458 O O . ARG B 1 53 ? 2.709 -24.078 -22.516 1 96.5 53 ARG B O 1
ATOM 1465 N N . ASN B 1 54 ? 1.589 -22.812 -23.969 1 95.5 54 ASN B N 1
ATOM 1466 C CA . ASN B 1 54 ? 2.799 -22.656 -24.766 1 95.5 54 ASN B CA 1
ATOM 1467 C C . ASN B 1 54 ? 3.41 -21.266 -24.594 1 95.5 54 ASN B C 1
ATOM 1469 O O . ASN B 1 54 ? 4.266 -20.859 -25.391 1 95.5 54 ASN B O 1
ATOM 1473 N N . LEU B 1 55 ? 3.066 -20.609 -23.641 1 96.06 55 LEU B N 1
ATOM 1474 C CA . LEU B 1 55 ? 3.633 -19.281 -23.375 1 96.06 55 LEU B CA 1
ATOM 1475 C C . LEU B 1 55 ? 5.004 -19.391 -22.719 1 96.06 55 LEU B C 1
ATOM 1477 O O . LEU B 1 55 ? 5.234 -20.297 -21.906 1 96.06 55 LEU B O 1
ATOM 1481 N N . PRO B 1 56 ? 5.879 -18.531 -23.141 1 96.81 56 PRO B N 1
ATOM 1482 C CA . PRO B 1 56 ? 7.211 -18.547 -22.531 1 96.81 56 PRO B CA 1
ATOM 1483 C C . PRO B 1 56 ? 7.246 -17.828 -21.188 1 96.81 56 PRO B C 1
ATOM 1485 O O . PRO B 1 56 ? 7.988 -16.859 -21 1 96.81 56 PRO B O 1
ATOM 1488 N N . LEU B 1 57 ? 6.602 -18.312 -20.203 1 97.94 57 LEU B N 1
ATOM 1489 C CA . LEU B 1 57 ? 6.559 -17.75 -18.859 1 97.94 57 LEU B CA 1
ATOM 1490 C C . LEU B 1 57 ? 7.844 -18.062 -18.094 1 97.94 57 LEU B C 1
ATOM 1492 O O . LEU B 1 57 ? 8.336 -19.188 -18.125 1 97.94 57 LEU B O 1
ATOM 1496 N N . ASP B 1 58 ? 8.344 -16.938 -17.438 1 97.88 58 ASP B N 1
ATOM 1497 C CA . ASP B 1 58 ? 9.656 -17.203 -16.859 1 97.88 58 ASP B CA 1
ATOM 1498 C C . ASP B 1 58 ? 9.875 -16.375 -15.594 1 97.88 58 ASP B C 1
ATOM 1500 O O . ASP B 1 58 ? 10.914 -16.5 -14.938 1 97.88 58 ASP B O 1
ATOM 1504 N N . THR B 1 59 ? 8.938 -15.5 -15.227 1 98.06 59 THR B N 1
ATOM 1505 C CA . THR B 1 59 ? 9.227 -14.539 -14.172 1 98.06 59 THR B CA 1
ATOM 1506 C C . THR B 1 59 ? 8.047 -14.398 -13.219 1 98.06 59 THR B C 1
ATOM 1508 O O . THR B 1 59 ? 6.895 -14.336 -13.648 1 98.06 59 THR B O 1
ATOM 1511 N N . LEU B 1 60 ? 8.305 -14.453 -11.93 1 98 60 LEU B N 1
ATOM 1512 C CA . LEU B 1 60 ? 7.328 -14.141 -10.891 1 98 60 LEU B CA 1
ATOM 1513 C C . LEU B 1 60 ? 7.594 -12.766 -10.289 1 98 60 LEU B C 1
ATOM 1515 O O . LEU B 1 60 ? 8.75 -12.375 -10.109 1 98 60 LEU B O 1
ATOM 1519 N N . LYS B 1 61 ? 6.512 -12.039 -10.023 1 94.75 61 LYS B N 1
ATOM 1520 C CA . LYS B 1 61 ? 6.586 -10.742 -9.359 1 94.75 61 LYS B CA 1
ATOM 1521 C C . LYS B 1 61 ? 5.48 -10.586 -8.328 1 94.75 61 LYS B C 1
ATOM 1523 O O . LYS B 1 61 ? 4.332 -10.961 -8.57 1 94.75 61 LYS B O 1
ATOM 1528 N N . ILE B 1 62 ? 5.867 -10.117 -7.184 1 91.38 62 ILE B N 1
ATOM 1529 C CA . ILE B 1 62 ? 4.844 -9.859 -6.176 1 91.38 62 ILE B CA 1
ATOM 1530 C C . ILE B 1 62 ? 3.924 -8.734 -6.652 1 91.38 62 ILE B C 1
ATOM 1532 O O . ILE B 1 62 ? 4.391 -7.727 -7.184 1 91.38 62 ILE B O 1
ATOM 1536 N N . TYR B 1 63 ? 2.688 -9.023 -6.727 1 83.56 63 TYR B N 1
ATOM 1537 C CA . TYR B 1 63 ? 1.699 -8.016 -7.074 1 83.56 63 TYR B CA 1
ATOM 1538 C C . TYR B 1 63 ? 1.271 -7.219 -5.848 1 83.56 63 TYR B C 1
ATOM 1540 O O . TYR B 1 63 ? 1.396 -5.992 -5.816 1 83.56 63 TYR B O 1
ATOM 1548 N N . VAL B 1 64 ? 0.655 -7.91 -5.023 1 68.44 64 VAL B N 1
ATOM 1549 C CA . VAL B 1 64 ? 0.27 -7.277 -3.768 1 68.44 64 VAL 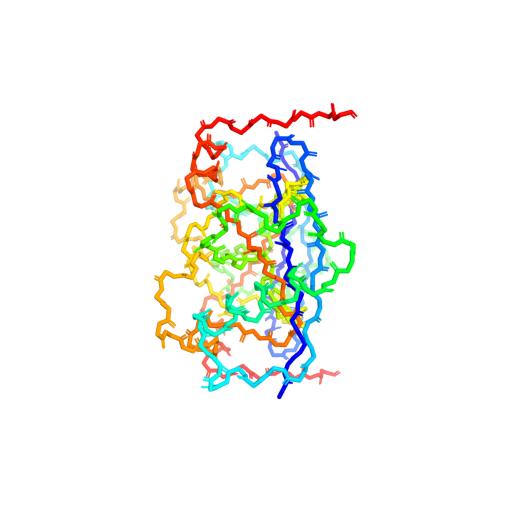B CA 1
ATOM 1550 C C . VAL B 1 64 ? 0.839 -8.07 -2.594 1 68.44 64 VAL B C 1
ATOM 1552 O O . VAL B 1 64 ? 0.771 -9.305 -2.578 1 68.44 64 VAL B O 1
ATOM 1555 N N . LYS B 1 65 ? 1.812 -7.539 -1.926 1 54.34 65 LYS B N 1
ATOM 1556 C CA . LYS B 1 65 ? 2.207 -8.195 -0.684 1 54.34 65 LYS B CA 1
ATOM 1557 C C . LYS B 1 65 ? 1.027 -8.305 0.279 1 54.34 65 LYS B C 1
ATOM 1559 O O . LYS B 1 65 ? 0.175 -7.418 0.327 1 54.34 65 LYS B O 1
ATOM 1564 N N . ALA B 1 66 ? 0.633 -9.75 0.358 1 46.78 66 ALA B N 1
ATOM 1565 C CA . ALA B 1 66 ? -0.409 -9.805 1.38 1 46.78 66 ALA B CA 1
ATOM 1566 C C . ALA B 1 66 ? -0.369 -8.57 2.273 1 46.78 66 ALA B C 1
ATOM 1568 O O . ALA B 1 66 ? 0.69 -8.203 2.785 1 46.78 66 ALA B O 1
ATOM 1569 N N . GLN B 1 67 ? -0.889 -7.613 1.58 1 44.38 67 GLN B N 1
ATOM 1570 C CA . GLN B 1 67 ? -0.936 -6.445 2.455 1 44.38 67 GLN B CA 1
ATOM 1571 C C . GLN B 1 67 ? -0.865 -6.855 3.922 1 44.38 67 GLN B C 1
ATOM 1573 O O . GLN B 1 67 ? -1.598 -7.742 4.359 1 44.38 67 GLN B O 1
ATOM 1578 N N . HIS B 1 68 ? 0.243 -7.512 4.27 1 37.41 68 HIS B N 1
ATOM 1579 C CA . HIS B 1 68 ? 0.177 -7.383 5.719 1 37.41 68 HIS B CA 1
ATOM 1580 C C . HIS B 1 68 ? -0.998 -6.508 6.145 1 37.41 68 HIS B C 1
ATOM 1582 O O . HIS B 1 68 ? -1.468 -5.676 5.367 1 37.41 68 HIS B O 1
ATOM 1588 N N . ASN B 1 69 ? -1.491 -6.852 7.492 1 34 69 ASN B N 1
ATOM 1589 C CA . ASN B 1 69 ? -2.27 -6.07 8.445 1 34 69 ASN B CA 1
ATOM 1590 C C . ASN B 1 69 ? -2.447 -4.629 7.973 1 34 69 ASN B C 1
ATOM 1592 O O . ASN B 1 69 ? -1.486 -3.986 7.543 1 34 69 ASN B O 1
ATOM 1596 N N . LYS B 1 70 ? -3.721 -4.156 7.527 1 35.56 70 LYS B N 1
ATOM 1597 C CA . LYS B 1 70 ? -4.371 -3.184 8.406 1 35.56 70 LYS B CA 1
ATOM 1598 C C . LYS B 1 70 ? -3.439 -2.76 9.539 1 35.56 70 LYS B C 1
ATOM 1600 O O . LYS B 1 70 ? -3.268 -3.494 10.516 1 35.56 70 LYS B O 1
ATOM 1605 N N . THR B 1 71 ? -2.234 -2.99 9.109 1 37.03 71 THR B N 1
ATOM 1606 C CA . THR B 1 71 ? -1.558 -2.443 10.281 1 37.03 71 THR B CA 1
ATOM 1607 C C . THR B 1 71 ? -2.545 -1.71 11.188 1 37.03 71 THR B C 1
ATOM 1609 O O . THR B 1 71 ? -3.227 -0.782 10.742 1 37.03 71 THR B O 1
ATOM 1612 N N . MET B 1 72 ? -3.195 -2.564 11.898 1 37.75 72 MET B N 1
ATOM 1613 C CA . MET B 1 72 ? -3.947 -2.047 13.039 1 37.75 72 MET B CA 1
ATOM 1614 C C . MET B 1 72 ? -3.721 -0.548 13.203 1 37.75 72 MET B C 1
ATOM 1616 O O . MET B 1 72 ? -2.738 -0.005 12.695 1 37.75 72 MET B O 1
ATOM 1620 N N . ASN B 1 73 ? -4.469 -0.1 14.031 1 47.47 73 ASN B N 1
ATOM 1621 C CA . ASN B 1 73 ? -4.852 1.215 14.531 1 47.47 73 ASN B CA 1
ATOM 1622 C C . ASN B 1 73 ? -3.631 2.09 14.797 1 47.47 73 ASN B C 1
ATOM 1624 O O . ASN B 1 73 ? -3.615 2.861 15.758 1 47.47 73 ASN B O 1
ATOM 1628 N N . LEU B 1 74 ? -2.461 1.727 14.242 1 58.38 74 LEU B N 1
ATOM 1629 C CA . LEU B 1 74 ? -1.453 2.586 14.852 1 58.38 74 LEU B CA 1
ATOM 1630 C C . LEU B 1 74 ? -1.645 4.039 14.43 1 58.38 74 LEU B C 1
ATOM 1632 O O . LEU B 1 74 ? -2.16 4.305 13.336 1 58.38 74 LEU B O 1
ATOM 1636 N N . ILE B 1 75 ? -1.861 4.68 15.258 1 78.25 75 ILE B N 1
ATOM 1637 C CA . ILE B 1 75 ? -1.986 6.129 15.133 1 78.25 75 ILE B CA 1
ATOM 1638 C C . ILE B 1 75 ? -0.93 6.656 14.164 1 78.25 75 ILE B C 1
ATOM 1640 O O . ILE B 1 75 ? -1.099 7.723 13.57 1 78.25 75 ILE B O 1
ATOM 1644 N N . ILE B 1 76 ? 0.046 5.676 13.758 1 85 76 ILE B N 1
ATOM 1645 C CA . ILE B 1 76 ? 1.139 6.07 12.875 1 85 76 ILE B CA 1
ATOM 1646 C C . ILE B 1 76 ? 1.842 4.828 12.336 1 85 76 ILE B C 1
ATOM 1648 O O . ILE B 1 76 ? 1.869 3.787 12.992 1 85 76 ILE B O 1
ATOM 1652 N N . ASN B 1 77 ? 2.289 4.914 11.086 1 77.75 77 ASN B N 1
ATOM 1653 C CA . ASN B 1 77 ? 3.141 3.869 10.523 1 77.75 77 ASN B CA 1
ATOM 1654 C C . ASN B 1 77 ? 4.516 3.848 11.188 1 77.75 77 ASN B C 1
ATOM 1656 O O . ASN B 1 77 ? 5.23 4.852 11.18 1 77.75 77 ASN B O 1
ATOM 1660 N N . LEU B 1 78 ? 4.867 2.803 11.812 1 79.69 78 LEU B N 1
ATOM 1661 C CA . LEU B 1 78 ? 6.125 2.713 12.539 1 79.69 78 LEU B CA 1
ATOM 1662 C C . LEU B 1 78 ? 7.262 2.289 11.617 1 79.69 78 LEU B C 1
ATOM 1664 O O . LEU B 1 78 ? 8.43 2.324 12 1 79.69 78 LEU B O 1
ATOM 1668 N N . ASP B 1 79 ? 6.805 1.95 10.43 1 75.62 79 ASP B N 1
ATOM 1669 C CA . ASP B 1 79 ? 7.785 1.567 9.422 1 75.62 79 ASP B CA 1
ATOM 1670 C C . ASP B 1 79 ? 8.016 2.697 8.422 1 75.62 79 ASP B C 1
ATOM 1672 O O . ASP B 1 79 ? 7.422 3.77 8.539 1 75.62 79 ASP B O 1
ATOM 1676 N N . HIS B 1 80 ? 9.102 2.602 7.574 1 78.56 80 HIS B N 1
ATOM 1677 C CA . HIS B 1 80 ? 9.367 3.537 6.484 1 78.56 80 HIS B CA 1
ATOM 1678 C C . HIS B 1 80 ? 9.812 4.895 7.02 1 78.56 80 HIS B C 1
ATOM 1680 O O . HIS B 1 80 ? 9.227 5.922 6.672 1 78.56 80 HIS B O 1
ATOM 1686 N N . ASP B 1 81 ? 10.711 4.926 7.859 1 86.19 81 ASP B N 1
ATOM 1687 C CA . ASP B 1 81 ? 11.234 6.176 8.398 1 86.19 81 ASP B CA 1
ATOM 1688 C C . ASP B 1 81 ? 11.625 7.141 7.281 1 86.19 81 ASP B C 1
ATOM 1690 O O . ASP B 1 81 ? 11.766 8.344 7.512 1 86.19 81 ASP B O 1
ATOM 1694 N N . GLU B 1 82 ? 11.727 6.562 6.055 1 86.69 82 GLU B N 1
ATOM 1695 C CA . GLU B 1 82 ? 12.062 7.414 4.922 1 86.69 82 GLU B CA 1
ATOM 1696 C C . GLU B 1 82 ? 10.906 8.328 4.551 1 86.69 82 GLU B C 1
ATOM 1698 O O . GLU B 1 82 ? 11.07 9.281 3.781 1 86.69 82 GLU B O 1
ATOM 1703 N N . TRP B 1 83 ? 9.703 8.055 5.129 1 88.44 83 TRP B N 1
ATOM 1704 C CA . TRP B 1 83 ? 8.539 8.891 4.879 1 88.44 83 TRP B CA 1
ATOM 1705 C C . TRP B 1 83 ? 8.523 10.102 5.809 1 88.44 83 TRP B C 1
ATOM 1707 O O . TRP B 1 83 ? 7.664 10.977 5.688 1 88.44 83 TRP B O 1
ATOM 1717 N N . ILE B 1 84 ? 9.484 10.219 6.77 1 94.94 84 ILE B N 1
ATOM 1718 C CA . ILE B 1 84 ? 9.633 11.398 7.617 1 94.94 84 ILE B CA 1
ATOM 1719 C C . ILE B 1 84 ? 10.172 12.562 6.785 1 94.94 84 ILE B C 1
ATOM 1721 O O . ILE B 1 84 ? 11.141 12.406 6.043 1 94.94 84 ILE B O 1
ATOM 1725 N N . LEU B 1 85 ? 9.445 13.625 6.852 1 96.38 85 LEU B N 1
ATOM 1726 C CA . LEU B 1 85 ? 9.891 14.836 6.16 1 96.38 85 LEU B CA 1
ATOM 1727 C C . LEU B 1 85 ? 10.938 15.578 6.977 1 96.38 85 LEU B C 1
ATOM 1729 O O . LEU B 1 85 ? 10.602 16.344 7.875 1 96.38 85 LEU B O 1
ATOM 1733 N N . SER B 1 86 ? 12.227 15.555 6.586 1 92.88 86 SER B N 1
ATOM 1734 C CA . SER B 1 86 ? 13.328 15.922 7.465 1 92.88 86 SER B CA 1
ATOM 1735 C C . SER B 1 86 ? 13.82 17.328 7.168 1 92.88 86 SER B C 1
ATOM 1737 O O . SER B 1 86 ? 14.469 17.969 8.008 1 92.88 86 SER B O 1
ATOM 1739 N N . ASP B 1 87 ? 13.539 17.797 5.965 1 96.5 87 ASP B N 1
ATOM 1740 C CA . ASP B 1 87 ? 14.07 19.109 5.602 1 96.5 87 ASP B CA 1
ATOM 1741 C C . ASP B 1 87 ? 12.938 20.125 5.457 1 96.5 87 ASP B C 1
ATOM 1743 O O . ASP B 1 87 ? 12.125 20.031 4.539 1 96.5 87 ASP B O 1
ATOM 1747 N N . ASP B 1 88 ? 12.992 21.172 6.332 1 97.25 88 ASP B N 1
ATOM 1748 C CA . ASP B 1 88 ? 11.945 22.188 6.375 1 97.25 88 ASP B CA 1
ATOM 1749 C C . ASP B 1 88 ? 11.93 23.016 5.09 1 97.25 88 ASP B C 1
ATOM 1751 O O . ASP B 1 88 ? 10.953 23.703 4.797 1 97.25 88 ASP B O 1
ATOM 1755 N N . LYS B 1 89 ? 13.031 22.953 4.324 1 97.62 89 LYS B N 1
ATOM 1756 C CA . LYS B 1 89 ? 13.141 23.781 3.129 1 97.62 89 LYS B CA 1
ATOM 1757 C C . LYS B 1 89 ? 12.547 23.078 1.912 1 97.62 89 LYS B C 1
ATOM 1759 O O . LYS B 1 89 ? 12.297 23.719 0.886 1 97.62 89 LYS B O 1
ATOM 1764 N N . ASP B 1 90 ? 12.344 21.781 1.954 1 96.75 90 ASP B N 1
ATOM 1765 C CA . ASP B 1 90 ? 11.781 21.031 0.833 1 96.75 90 ASP B CA 1
ATOM 1766 C C . ASP B 1 90 ? 10.32 21.391 0.597 1 96.75 90 ASP B C 1
ATOM 1768 O O . ASP B 1 90 ? 9.57 21.625 1.549 1 96.75 90 ASP B O 1
ATOM 1772 N N . THR B 1 91 ? 9.969 21.469 -0.686 1 97.56 91 THR B N 1
ATOM 1773 C CA . THR B 1 91 ? 8.555 21.641 -1.008 1 97.56 91 THR B CA 1
ATOM 1774 C C . THR B 1 91 ? 7.801 20.328 -0.816 1 97.56 91 THR B C 1
ATOM 1776 O O . THR B 1 91 ? 8.406 19.25 -0.812 1 97.56 91 THR B O 1
ATOM 1779 N N . LEU B 1 92 ? 6.484 20.453 -0.677 1 97 92 LEU B N 1
ATOM 1780 C CA . LEU B 1 92 ? 5.664 19.25 -0.492 1 97 92 LEU B CA 1
ATOM 1781 C C . LEU B 1 92 ? 5.695 18.375 -1.739 1 97 92 LEU B C 1
ATOM 1783 O O . LEU B 1 92 ? 5.707 17.141 -1.64 1 97 92 LEU B O 1
ATOM 1787 N N . ALA B 1 93 ? 5.734 19 -2.951 1 93.31 93 ALA B N 1
ATOM 1788 C CA . ALA B 1 93 ? 5.859 18.25 -4.199 1 93.31 93 ALA B CA 1
ATOM 1789 C C . ALA B 1 93 ? 7.172 17.484 -4.25 1 93.31 93 ALA B C 1
ATOM 1791 O O . ALA B 1 93 ? 7.207 16.328 -4.695 1 93.31 93 ALA B O 1
ATOM 1792 N N . PHE B 1 94 ? 8.234 18.109 -3.76 1 92.75 94 PHE B N 1
ATOM 1793 C CA . PHE B 1 94 ? 9.539 17.469 -3.719 1 92.75 94 PHE B CA 1
ATOM 1794 C C . PHE B 1 94 ? 9.492 16.219 -2.844 1 92.75 94 PHE B C 1
ATOM 1796 O O . PHE B 1 94 ? 10.18 15.234 -3.127 1 92.75 94 PHE B O 1
ATOM 1803 N N . CYS B 1 95 ? 8.672 16.25 -1.827 1 93.25 95 CYS B N 1
ATOM 1804 C CA . CYS B 1 95 ? 8.539 15.141 -0.887 1 93.25 95 CYS B CA 1
ATOM 1805 C C . CYS B 1 95 ? 7.52 14.117 -1.386 1 93.25 95 CYS B C 1
ATOM 1807 O O . CYS B 1 95 ? 7.105 13.234 -0.637 1 93.25 95 CYS B O 1
ATOM 1809 N N . ASP B 1 96 ? 7.012 14.203 -2.574 1 88.94 96 ASP B N 1
ATOM 1810 C CA . ASP B 1 96 ? 6.082 13.281 -3.217 1 88.94 96 ASP B CA 1
ATOM 1811 C C . ASP B 1 96 ? 4.711 13.328 -2.551 1 88.94 96 ASP B C 1
ATOM 1813 O O . ASP B 1 96 ? 4.02 12.312 -2.461 1 88.94 96 ASP B O 1
ATOM 1817 N N . ILE B 1 97 ? 4.418 14.453 -1.923 1 92.31 97 ILE B N 1
ATOM 1818 C CA . ILE B 1 97 ? 3.08 14.641 -1.379 1 92.31 97 ILE B CA 1
ATOM 1819 C C . ILE B 1 97 ? 2.111 15 -2.504 1 92.31 97 ILE B C 1
ATOM 1821 O O . ILE B 1 97 ? 2.438 15.812 -3.375 1 92.31 97 ILE B O 1
ATOM 1825 N N . GLU B 1 98 ? 0.996 14.289 -2.562 1 89.19 98 GLU B N 1
ATOM 1826 C CA . GLU B 1 98 ? -0.012 14.492 -3.6 1 89.19 98 GLU B CA 1
ATOM 1827 C C . GLU B 1 98 ? -1.356 14.883 -2.994 1 89.19 98 GLU B C 1
ATOM 1829 O O . GLU B 1 98 ? -1.501 14.938 -1.771 1 89.19 98 GLU B O 1
ATOM 1834 N N . HIS B 1 99 ? -2.283 15.109 -3.889 1 88.31 99 HIS B N 1
ATOM 1835 C CA . HIS B 1 99 ? -3.646 15.43 -3.479 1 88.31 99 HIS B CA 1
ATOM 1836 C C . HIS B 1 99 ? -4.234 14.32 -2.607 1 88.31 99 HIS B C 1
ATOM 1838 O O . HIS B 1 99 ? -4.07 13.133 -2.906 1 88.31 99 HIS B O 1
ATOM 1844 N N . GLU B 1 100 ? -4.75 14.641 -1.447 1 87.62 100 GLU B N 1
ATOM 1845 C CA . GLU B 1 100 ? -5.465 13.766 -0.52 1 87.62 100 GLU B CA 1
ATOM 1846 C C . GLU B 1 100 ? -4.492 12.945 0.32 1 87.62 100 GLU B C 1
ATOM 1848 O O . GLU B 1 100 ? -4.895 11.992 0.993 1 87.62 100 GLU B O 1
ATOM 1853 N N . THR B 1 101 ? -3.197 13.305 0.216 1 89.25 101 THR B N 1
ATOM 1854 C CA . THR B 1 101 ? -2.24 12.617 1.08 1 89.25 101 THR B CA 1
ATOM 1855 C C . THR B 1 101 ? -2.602 12.82 2.549 1 89.25 101 THR B C 1
ATOM 1857 O O . THR B 1 101 ? -3.012 13.906 2.949 1 89.25 101 THR B O 1
ATOM 1860 N N . GLU B 1 102 ? -2.475 11.773 3.328 1 90.25 102 GLU B N 1
ATOM 1861 C CA . GLU B 1 102 ? -2.588 11.836 4.781 1 90.25 102 GLU B CA 1
ATOM 1862 C C . GLU B 1 102 ? -1.212 11.844 5.441 1 90.25 102 GLU B C 1
ATOM 1864 O O . GLU B 1 102 ? -0.36 11.016 5.125 1 90.25 102 GLU B O 1
ATOM 1869 N N . LEU B 1 103 ? -1.024 12.883 6.281 1 94.5 103 LEU B N 1
ATOM 1870 C CA . LEU B 1 103 ? 0.226 13.016 7.02 1 94.5 103 LEU B CA 1
ATOM 1871 C C . LEU B 1 103 ? -0.018 12.914 8.523 1 94.5 103 LEU B C 1
ATOM 1873 O O . LEU B 1 103 ? -1.156 13.047 8.977 1 94.5 103 LEU B O 1
ATOM 1877 N N . SER B 1 104 ? 1.065 12.633 9.234 1 95.69 104 SER B N 1
ATOM 1878 C CA . SER B 1 104 ? 1.086 12.727 10.688 1 95.69 104 SER B CA 1
ATOM 1879 C C . SER B 1 104 ? 2.021 13.828 11.164 1 95.69 104 SER B C 1
ATOM 1881 O O . SER B 1 104 ? 3.086 14.047 10.578 1 95.69 104 SER B O 1
ATOM 1883 N N . TYR B 1 105 ? 1.583 14.555 12.109 1 97.81 105 TYR B N 1
ATOM 1884 C CA . TYR B 1 105 ? 2.395 15.555 12.797 1 97.81 105 TYR B CA 1
ATOM 1885 C C . TYR B 1 105 ? 2.582 15.195 14.266 1 97.81 105 TYR B C 1
ATOM 1887 O O . TYR B 1 105 ? 1.606 15.039 15 1 97.81 105 TYR B O 1
ATOM 1895 N N . PHE B 1 106 ? 3.857 15.008 14.742 1 97.31 106 PHE B N 1
ATOM 1896 C CA . PHE B 1 106 ? 4.125 14.422 16.047 1 97.31 106 PHE B CA 1
ATOM 1897 C C . PHE B 1 106 ? 5.512 14.82 16.547 1 97.31 106 PHE B C 1
ATOM 1899 O O . PHE B 1 106 ? 6.227 15.57 15.875 1 97.31 106 PHE B O 1
ATOM 1906 N N . ASN B 1 107 ? 5.715 14.492 17.828 1 97.62 107 ASN B N 1
ATOM 1907 C CA . ASN B 1 107 ? 7.035 14.664 18.422 1 97.62 107 ASN B CA 1
ATOM 1908 C C . ASN B 1 107 ? 7.965 13.5 18.078 1 97.62 107 ASN B C 1
ATOM 1910 O O . ASN B 1 107 ? 7.652 12.344 18.359 1 97.62 107 ASN B O 1
ATOM 1914 N N . LEU B 1 108 ? 9.133 13.867 17.5 1 96.25 108 LEU B N 1
ATOM 1915 C CA . LEU B 1 108 ? 10.055 12.852 17 1 96.25 108 LEU B CA 1
ATOM 1916 C C . LEU B 1 108 ? 10.57 11.977 18.141 1 96.25 108 LEU B C 1
ATOM 1918 O O . LEU B 1 108 ? 10.656 10.758 18 1 96.25 108 LEU B O 1
ATOM 1922 N N . GLU B 1 109 ? 10.961 12.594 19.172 1 95.75 109 GLU B N 1
ATOM 1923 C CA . GLU B 1 109 ? 11.484 11.828 20.297 1 95.75 109 GLU B CA 1
ATOM 1924 C C . GLU B 1 109 ? 10.453 10.82 20.812 1 95.75 109 GLU B C 1
ATOM 1926 O O . GLU B 1 109 ? 10.789 9.664 21.078 1 95.75 109 GLU B O 1
ATOM 1931 N N . ALA B 1 110 ? 9.242 11.25 21 1 93.69 110 ALA B N 1
ATOM 1932 C CA . ALA B 1 110 ? 8.172 10.367 21.438 1 93.69 110 ALA B CA 1
ATOM 1933 C C . ALA B 1 110 ? 7.957 9.227 20.438 1 93.69 110 ALA B C 1
ATOM 1935 O O . ALA B 1 110 ? 7.727 8.078 20.844 1 93.69 110 ALA B O 1
ATOM 1936 N N . TYR B 1 111 ? 8.055 9.508 19.234 1 93.31 111 TYR B N 1
ATOM 1937 C CA . TYR B 1 111 ? 7.895 8.531 18.172 1 93.31 111 TYR B CA 1
ATOM 1938 C C . TYR B 1 111 ? 8.977 7.461 18.234 1 93.31 111 TYR B C 1
ATOM 1940 O O . TYR B 1 111 ? 8.688 6.266 18.156 1 93.31 111 TYR B O 1
ATOM 1948 N N . LYS B 1 112 ? 10.195 7.883 18.375 1 93.25 112 LYS B N 1
ATOM 1949 C CA . LYS B 1 112 ? 11.312 6.945 18.453 1 93.25 112 LYS B CA 1
ATOM 1950 C C . LYS B 1 112 ? 11.195 6.051 19.688 1 93.25 112 LYS B C 1
ATOM 1952 O O . LYS B 1 112 ? 11.508 4.859 19.625 1 93.25 112 LYS B O 1
ATOM 1957 N N . LYS B 1 113 ? 10.797 6.652 20.719 1 91.25 113 LYS B N 1
ATOM 1958 C CA . LYS B 1 113 ? 10.57 5.863 21.938 1 91.25 113 LYS B CA 1
ATOM 1959 C C . LYS B 1 113 ? 9.477 4.82 21.703 1 91.25 113 LYS B C 1
ATOM 1961 O O . LYS B 1 113 ? 9.617 3.672 22.125 1 91.25 113 LYS B O 1
ATOM 1966 N N . PHE B 1 114 ? 8.469 5.266 21.125 1 90.38 114 PHE B N 1
ATOM 1967 C CA . PHE B 1 114 ? 7.355 4.375 20.844 1 90.38 114 PHE B CA 1
ATOM 1968 C C . PHE B 1 114 ? 7.777 3.275 19.875 1 90.38 114 PHE B C 1
ATOM 1970 O O . PHE B 1 114 ? 7.379 2.117 20.031 1 90.38 114 PHE B O 1
ATOM 1977 N N . GLN B 1 115 ? 8.5 3.662 18.828 1 85.12 115 GLN B N 1
ATOM 1978 C CA . GLN B 1 115 ? 9.008 2.721 17.828 1 85.12 115 GLN B CA 1
ATOM 1979 C C . GLN B 1 115 ? 9.844 1.626 18.484 1 85.12 115 GLN B C 1
ATOM 1981 O O . GLN B 1 115 ? 9.797 0.469 18.062 1 85.12 115 GLN B O 1
ATOM 1986 N N . ALA B 1 116 ? 10.641 1.999 19.438 1 86.31 116 ALA B N 1
ATOM 1987 C CA . ALA B 1 116 ? 11.523 1.062 20.125 1 86.31 116 ALA B CA 1
ATOM 1988 C C . ALA B 1 116 ? 10.711 0.076 20.969 1 86.31 116 ALA B C 1
ATOM 1990 O O . ALA B 1 116 ? 11.125 -1.074 21.141 1 86.31 116 ALA B O 1
ATOM 1991 N N . ASN B 1 117 ? 9.641 0.599 21.516 1 83.38 117 ASN B N 1
ATOM 1992 C CA . ASN B 1 117 ? 8.766 -0.228 22.344 1 83.38 117 ASN B CA 1
ATOM 1993 C C . ASN B 1 117 ? 7.297 0.035 22.047 1 83.38 117 ASN B C 1
ATOM 1995 O O . ASN B 1 117 ? 6.594 0.656 22.844 1 83.38 117 ASN B O 1
ATOM 1999 N N . PRO B 1 118 ? 6.918 -0.562 20.844 1 78.19 118 PRO B N 1
ATOM 2000 C CA . PRO B 1 118 ? 5.543 -0.25 20.453 1 78.19 118 PRO B CA 1
ATOM 2001 C C . PRO B 1 118 ? 4.504 -0.926 21.344 1 78.19 118 PRO B C 1
ATOM 2003 O O . PRO B 1 118 ? 4.488 -2.154 21.453 1 78.19 118 PRO B O 1
ATOM 2006 N N . GLU B 1 119 ? 4.059 -0.155 22.406 1 76.25 119 GLU B N 1
ATOM 2007 C CA . GLU B 1 119 ? 2.994 -0.64 23.281 1 76.25 119 GLU B CA 1
ATOM 2008 C C . GLU B 1 119 ? 1.709 0.161 23.094 1 76.25 119 GLU B C 1
ATOM 2010 O O . GLU B 1 119 ? 1.738 1.393 23.047 1 76.25 119 GLU B O 1
ATOM 2015 N N . GLN B 1 120 ? 0.718 -0.46 22.656 1 72.19 120 GLN B N 1
ATOM 2016 C CA . GLN B 1 120 ? -0.571 0.218 22.578 1 72.19 120 GLN B CA 1
ATOM 2017 C C . GLN B 1 120 ? -1.373 0.026 23.859 1 72.19 120 GLN B C 1
ATOM 2019 O O . GLN B 1 120 ? -1.451 -1.085 24.391 1 72.19 120 GLN B O 1
ATOM 2024 N N . LYS B 1 121 ? -1.606 1.279 24.453 1 71.81 121 LYS B N 1
ATOM 2025 C CA . LYS B 1 121 ? -2.449 1.24 25.641 1 71.81 121 LYS B CA 1
ATOM 2026 C C . LYS B 1 121 ? -3.881 1.653 25.312 1 71.81 121 LYS B C 1
ATOM 2028 O O . LYS B 1 121 ? -4.109 2.467 24.422 1 71.81 121 LYS B O 1
ATOM 2033 N N . TRP B 1 122 ? -4.812 0.842 25.594 1 59.84 122 TRP B N 1
ATOM 2034 C CA . TRP B 1 122 ? -6.223 1.172 25.391 1 59.84 122 TRP B CA 1
ATOM 2035 C C . TRP B 1 122 ? -6.766 1.968 26.578 1 59.84 122 TRP B C 1
ATOM 2037 O O . TRP B 1 122 ? -6.488 1.64 27.734 1 59.84 122 TRP B O 1
ATOM 2047 N N . MET B 1 123 ? -7.004 3.299 26.5 1 46.59 123 MET B N 1
ATOM 2048 C CA . MET B 1 123 ? -7.664 3.979 27.625 1 46.59 123 MET B CA 1
ATOM 2049 C C . MET B 1 123 ? -9.047 3.391 27.875 1 46.59 123 MET B C 1
ATOM 2051 O O . MET B 1 123 ? -9.711 2.928 26.938 1 46.59 123 MET B O 1
#

Secondary structure (DSSP, 8-state):
-EEEEEEEEEETTTTEEEEEEEEEE-TTT-BHHHHHHHHHHHHHH-GGGGGGTT----EEEEEE--------S-SS--S-GGGEE--TTSBTTTTT--TT-EEEEE-HHHHHHHHHS------/-EEEEEEEEEETTTTEEEEEEEEEE-TTT-BHHHHHHHHHHHHHH-GGGGGGTT----EEEEEE--------S-SS--S-GGGEE--TTSBTTTTT--TT-EEEEE-HHHHHHHHHS------

Sequence (246 aa):
MATLTVRVIRNFEYRVSKNLIFHNVDLATTTVGQLKEMCQERIQKEPGMKLYRNLPLDTLKIYVKAQHNKTMNLIINLDHDEWILSDDKDTLAFCDIEHETELSYFNLEAYKKFQANPEQKWMMATLTVRVIRNFEYRVSKNLIFHNVDLATTTVGQLKEMCQERIQKEPGMKLYRNLPLDTLKIYVKAQHNKTMNLIINLDHDEWILSDDKDTLAFCDIEHETELSYFNLEAYKKFQANPEQKWM

Foldseek 3Di:
DDKDKDWAADDDVVRDTDIDIDPPDDPVPQDPVNVVVVVLVCLVPPPVNVVPNPDPDDDDDDDDDVPPDVVPDDPDDLDPCVLDDDDPPDDCVNSVDDPPDDDDDDDPVVSVVCSVPVDDDDD/DDKDKDWAADDDVVRDTDIDIDPPDDPVPQDPVNVVVVVLVCLVPDPVNVVPNPDPDDDDDDDDDVPPDVVPDDPDDLDPCVLDDDDPPDDCVNSVDDPPDDDDDDDPVVSVVCSVPVDDDDD

Organism: Schizosaccharomyces japonicus (strain yFS275 / FY16936) (NCBI:txid402676)

Solvent-accessible surface area (backbone atoms only — not comparable to full-atom values): 13729 Å² total; per-residue (Å²): 107,23,41,38,38,35,36,35,49,77,34,74,38,57,51,40,65,50,77,44,78,44,70,70,40,50,40,80,72,40,23,46,40,53,52,52,48,52,49,50,53,48,33,67,68,38,79,90,26,62,90,54,54,81,54,77,65,75,36,43,28,59,61,41,59,30,66,61,68,72,66,62,82,56,77,58,72,83,62,65,73,81,42,43,62,83,53,50,81,41,28,32,42,79,70,67,52,48,61,58,18,32,31,33,37,25,34,57,69,60,46,54,52,36,60,77,53,77,53,81,44,84,125,108,23,40,37,38,36,35,37,49,77,33,73,39,58,51,40,64,51,77,45,79,44,71,70,40,49,38,79,71,41,23,45,43,55,50,52,49,51,49,51,53,48,32,68,67,37,79,90,26,63,90,54,56,81,54,76,63,76,35,42,28,59,60,41,60,28,67,60,69,72,65,61,84,55,78,57,72,84,62,65,73,81,43,46,62,83,51,51,80,41,27,32,42,79,69,68,52,50,62,58,17,32,30,33,36,25,33,57,68,62,47,53,54,36,62,77,54,78,52,81,45,81,126

pLDDT: mean 87.97, std 15.69, range [34.0, 98.56]